Protein AF-A0AAD6NM75-F1 (afdb_monomer_lite)

Sequence (360 aa):
MSSIAFYAFFGAACRWMQLGIQRRPHLLRAEAIAYPLYMSVAIGAGLYMDSVEDRHMAFLEQKKQSLLEKRRRRDEAEKEALGNAPADLYLEDRSLARASAVQAALHLHQHPITTAITSPPPPITTSSPAPPSPPKIMNRDTSPFRPASTGASPTPKHASLTASTNLRYSLTRKSIYDRHLNRTKTSELSKSAFAFLFGEMVQHAQKKVYGVQDLEKKLNQHGYAVGQRFLELLLWRDGRTAKRETRILGILQFISHTLYRAIFQKPADTLEKVRENDDEYMISDNDPLVNSYISVPKEMSQLNCAAFIAGIIEAVLDGHCFPAKVTAHTAPSEMWPGRTVFLIKFEPEVLEREKLRVSS

Structure (mmCIF, N/CA/C/O backbone):
data_AF-A0AAD6NM75-F1
#
_entry.id   AF-A0AAD6NM75-F1
#
loop_
_atom_site.group_PDB
_atom_site.id
_atom_site.type_symbol
_atom_site.label_atom_id
_atom_site.label_alt_id
_atom_site.label_comp_id
_atom_site.label_asym_id
_atom_site.label_entity_id
_atom_site.label_seq_id
_atom_site.pdbx_PDB_ins_code
_atom_site.Cartn_x
_atom_site.Cartn_y
_atom_site.Cartn_z
_atom_site.occupancy
_atom_site.B_iso_or_equiv
_atom_site.auth_seq_id
_atom_site.auth_comp_id
_atom_site.auth_asym_id
_atom_site.auth_atom_id
_atom_site.pdbx_PDB_model_num
ATOM 1 N N . MET A 1 1 ? 24.410 4.735 -37.345 1.00 55.16 1 MET A N 1
ATOM 2 C CA . MET A 1 1 ? 24.921 3.695 -38.270 1.00 55.16 1 MET A CA 1
ATOM 3 C C . MET A 1 1 ? 23.725 3.141 -39.025 1.00 55.16 1 MET A C 1
ATOM 5 O O . MET A 1 1 ? 22.661 3.098 -38.428 1.00 55.16 1 MET A O 1
ATOM 9 N N . SER A 1 2 ? 23.843 2.787 -40.308 1.00 78.94 2 SER A N 1
ATOM 10 C CA . SER A 1 2 ? 22.714 2.169 -41.025 1.00 78.94 2 SER A CA 1
ATOM 11 C C . SER A 1 2 ? 22.306 0.873 -40.313 1.00 78.94 2 SER A C 1
ATOM 13 O O . SER A 1 2 ? 23.181 0.036 -40.076 1.00 78.94 2 SER A O 1
ATOM 15 N N . SER A 1 3 ? 21.021 0.699 -39.971 1.00 78.50 3 SER A N 1
ATOM 16 C CA . SER A 1 3 ? 20.506 -0.519 -39.318 1.00 78.50 3 SER A CA 1
ATOM 17 C C . SER A 1 3 ? 20.925 -1.782 -40.069 1.00 78.50 3 SER A C 1
ATOM 19 O O . SER A 1 3 ? 21.329 -2.777 -39.477 1.00 78.50 3 SER A O 1
ATOM 21 N N . ILE A 1 4 ? 20.956 -1.703 -41.401 1.00 84.69 4 ILE A N 1
ATOM 22 C CA . ILE A 1 4 ? 21.381 -2.793 -42.282 1.00 84.69 4 ILE A CA 1
ATOM 23 C C . ILE A 1 4 ? 22.831 -3.195 -42.000 1.00 84.69 4 ILE A C 1
ATOM 25 O O . ILE A 1 4 ? 23.120 -4.381 -41.902 1.00 84.69 4 ILE A O 1
ATOM 29 N N . ALA A 1 5 ? 23.736 -2.228 -41.827 1.00 86.00 5 ALA A N 1
ATOM 30 C CA . ALA A 1 5 ? 25.146 -2.497 -41.550 1.00 86.00 5 ALA A CA 1
ATOM 31 C C . ALA A 1 5 ? 25.353 -3.124 -40.161 1.00 86.00 5 ALA A C 1
ATOM 33 O O . ALA A 1 5 ? 26.221 -3.981 -39.995 1.00 86.00 5 ALA A O 1
ATOM 34 N N . PHE A 1 6 ? 24.532 -2.736 -39.182 1.00 88.25 6 PHE A N 1
ATOM 35 C CA . PHE A 1 6 ? 24.559 -3.318 -37.842 1.00 88.25 6 PHE A CA 1
ATOM 36 C C . PHE A 1 6 ? 24.091 -4.780 -37.849 1.00 88.25 6 PHE A C 1
ATOM 38 O O . PHE A 1 6 ? 24.806 -5.656 -37.363 1.00 88.25 6 PHE A O 1
ATOM 45 N N . TYR A 1 7 ? 22.940 -5.070 -38.462 1.00 89.12 7 TYR A N 1
ATOM 46 C CA . TYR A 1 7 ? 22.393 -6.431 -38.520 1.00 89.12 7 TYR A CA 1
ATOM 47 C C . TYR A 1 7 ? 23.203 -7.366 -39.418 1.00 89.12 7 TYR A C 1
ATOM 49 O O . TYR A 1 7 ? 23.368 -8.544 -39.100 1.00 89.12 7 TYR A O 1
ATOM 57 N N . ALA A 1 8 ? 23.769 -6.825 -40.497 1.00 88.81 8 ALA A N 1
ATOM 58 C CA . ALA A 1 8 ? 24.804 -7.467 -41.286 1.00 88.81 8 ALA A CA 1
ATOM 59 C C . ALA A 1 8 ? 25.957 -7.891 -40.362 1.00 88.81 8 ALA A C 1
ATOM 61 O O . ALA A 1 8 ? 26.159 -9.077 -40.125 1.00 88.81 8 ALA A O 1
ATOM 62 N N . PHE A 1 9 ? 26.655 -6.943 -39.741 1.00 90.69 9 PHE A N 1
ATOM 63 C CA . PHE A 1 9 ? 27.785 -7.251 -38.862 1.00 90.69 9 PHE A CA 1
ATOM 64 C C . PHE A 1 9 ? 27.441 -8.268 -37.758 1.00 90.69 9 PHE A C 1
ATOM 66 O O . PHE A 1 9 ? 28.208 -9.202 -37.519 1.00 90.69 9 PHE A O 1
ATOM 73 N N . PHE A 1 10 ? 26.263 -8.143 -37.145 1.00 90.75 10 PHE A N 1
ATOM 74 C CA . PHE A 1 10 ? 25.771 -9.074 -36.133 1.00 90.75 10 PHE A CA 1
ATOM 75 C C . PHE A 1 10 ? 25.626 -10.510 -36.667 1.00 90.75 10 PHE A C 1
ATOM 77 O O . PHE A 1 10 ? 26.088 -11.456 -36.028 1.00 90.75 10 PHE A O 1
ATOM 84 N N . GLY A 1 11 ? 25.071 -10.687 -37.870 1.00 88.19 11 GLY A N 1
ATOM 85 C CA . GLY A 1 11 ? 24.966 -11.994 -38.526 1.00 88.19 11 GLY A CA 1
ATOM 86 C C . GLY A 1 11 ? 26.328 -12.651 -38.787 1.00 88.19 11 GLY A C 1
ATOM 87 O O . GLY A 1 11 ? 26.510 -13.838 -38.494 1.00 88.19 11 GLY A O 1
ATOM 88 N N . ALA A 1 12 ? 27.315 -11.883 -39.266 1.00 88.38 12 ALA A N 1
ATOM 89 C CA . ALA A 1 12 ? 28.688 -12.371 -39.442 1.00 88.38 12 ALA A CA 1
ATOM 90 C C . ALA A 1 12 ? 29.355 -12.729 -38.107 1.00 88.38 12 ALA A C 1
ATOM 92 O O . ALA A 1 12 ? 30.028 -13.760 -38.018 1.00 88.38 12 ALA A O 1
ATOM 93 N N . ALA A 1 13 ? 29.150 -11.913 -37.072 1.00 89.00 13 ALA A N 1
ATOM 94 C CA . ALA A 1 13 ? 29.703 -12.142 -35.741 1.00 89.00 13 ALA A CA 1
ATOM 95 C C . ALA A 1 13 ? 29.128 -13.413 -35.097 1.00 89.00 13 ALA A C 1
ATOM 97 O O . ALA A 1 13 ? 29.884 -14.228 -34.561 1.00 89.00 13 ALA A O 1
ATOM 98 N N . CYS A 1 14 ? 27.817 -13.649 -35.222 1.00 86.19 14 CYS A N 1
ATOM 99 C CA . CYS A 1 14 ? 27.190 -14.893 -34.773 1.00 86.19 14 CYS A CA 1
ATOM 100 C C . CYS A 1 14 ? 27.792 -16.117 -35.475 1.00 86.19 14 CYS A C 1
ATOM 102 O O . CYS A 1 14 ? 28.095 -17.116 -34.816 1.00 86.19 14 CYS A O 1
ATOM 104 N N . ARG A 1 15 ? 28.026 -16.040 -36.793 1.00 84.06 15 ARG A N 1
ATOM 105 C CA . ARG A 1 15 ? 28.654 -17.143 -37.535 1.00 84.06 15 ARG A CA 1
ATOM 106 C C . ARG A 1 15 ? 30.109 -17.368 -37.114 1.00 84.06 15 ARG A C 1
ATOM 108 O O . ARG A 1 15 ? 30.524 -18.515 -36.942 1.00 84.06 15 ARG A O 1
ATOM 115 N N . TRP A 1 16 ? 30.864 -16.293 -36.906 1.00 85.62 16 TRP A N 1
ATOM 116 C CA . TRP A 1 16 ? 32.245 -16.339 -36.423 1.00 85.62 16 TRP A CA 1
ATOM 117 C C . TRP A 1 16 ? 32.352 -17.019 -35.053 1.00 85.62 16 TRP A C 1
ATOM 119 O O . TRP A 1 16 ? 33.157 -17.934 -34.864 1.00 85.62 16 TRP A O 1
ATOM 129 N N . MET A 1 17 ? 31.494 -16.621 -34.113 1.00 86.56 17 MET A N 1
ATOM 130 C CA . MET A 1 17 ? 31.451 -17.189 -32.767 1.00 86.56 17 MET A CA 1
ATOM 131 C C . MET A 1 17 ? 31.040 -18.668 -32.783 1.00 86.56 17 MET A C 1
ATOM 133 O O . MET A 1 17 ? 31.650 -19.482 -32.089 1.00 86.56 17 MET A O 1
ATOM 137 N N . GLN A 1 18 ? 30.069 -19.043 -33.624 1.00 82.62 18 GLN A N 1
ATOM 138 C CA . GLN A 1 18 ? 29.657 -20.440 -33.791 1.00 82.62 18 GLN A CA 1
ATOM 139 C C . GLN A 1 18 ? 30.816 -21.334 -34.270 1.00 82.62 18 GLN A C 1
ATOM 141 O O . GLN A 1 18 ? 30.999 -22.435 -33.749 1.00 82.62 18 GLN A O 1
ATOM 146 N N . LEU A 1 19 ? 31.622 -20.862 -35.227 1.00 80.12 19 LEU A N 1
ATOM 147 C CA . LEU A 1 19 ? 32.804 -21.584 -35.717 1.00 80.12 19 LEU A CA 1
ATOM 148 C C . LEU A 1 19 ? 33.903 -21.695 -34.650 1.00 80.12 19 LEU A C 1
ATOM 150 O O . LEU A 1 19 ? 34.546 -22.741 -34.545 1.00 80.12 19 LEU A O 1
ATOM 154 N N . GLY A 1 20 ? 34.066 -20.657 -33.821 1.00 81.62 20 GLY A N 1
ATOM 155 C CA . GLY A 1 20 ? 34.996 -20.662 -32.688 1.00 81.62 20 GLY A CA 1
ATOM 156 C C . GLY A 1 20 ? 34.671 -21.743 -31.653 1.00 81.62 20 GLY A C 1
ATOM 157 O O . GLY A 1 20 ? 35.568 -22.454 -31.200 1.00 81.62 20 GLY A O 1
ATOM 158 N N . ILE A 1 21 ? 33.386 -21.943 -31.341 1.00 83.62 21 ILE A N 1
ATOM 159 C CA . ILE A 1 21 ? 32.939 -22.993 -30.407 1.00 83.62 21 ILE A CA 1
ATOM 160 C C . ILE A 1 21 ? 33.162 -24.397 -30.992 1.00 83.62 21 ILE A C 1
ATOM 162 O O . ILE A 1 21 ? 33.534 -25.320 -30.271 1.00 83.62 21 ILE A O 1
ATOM 166 N N . GLN A 1 22 ? 32.987 -24.570 -32.305 1.00 81.62 22 GLN A N 1
ATOM 167 C CA . GLN A 1 22 ? 33.139 -25.867 -32.977 1.00 81.62 22 GLN A CA 1
ATOM 168 C C . GLN A 1 22 ? 34.598 -26.235 -33.311 1.00 81.62 22 GLN A C 1
ATOM 170 O O . GLN A 1 22 ? 34.825 -27.285 -33.914 1.00 81.62 22 GLN A O 1
ATOM 175 N N . ARG A 1 23 ? 35.583 -25.396 -32.942 1.00 77.00 23 ARG A N 1
ATOM 176 C CA . ARG A 1 23 ? 37.020 -25.556 -33.263 1.00 77.00 23 ARG A CA 1
ATOM 177 C C . ARG A 1 23 ? 37.292 -25.857 -34.749 1.00 77.00 23 ARG A C 1
ATOM 179 O O . ARG A 1 23 ? 38.241 -26.569 -35.076 1.00 77.00 23 ARG A O 1
ATOM 186 N N . ARG A 1 24 ? 36.466 -25.338 -35.664 1.00 71.62 24 ARG A N 1
ATOM 187 C CA . ARG A 1 24 ? 36.678 -25.493 -37.113 1.00 71.62 24 ARG A CA 1
ATOM 188 C C . ARG A 1 24 ? 37.506 -24.323 -37.653 1.00 71.62 24 ARG A C 1
ATOM 190 O O . ARG A 1 24 ? 37.244 -23.186 -37.265 1.00 71.62 24 ARG A O 1
ATOM 197 N N . PRO A 1 25 ? 38.480 -24.560 -38.552 1.00 73.00 25 PRO A N 1
ATOM 198 C CA . PRO A 1 25 ? 39.289 -23.483 -39.114 1.00 73.00 25 PRO A CA 1
ATOM 199 C C . PRO A 1 25 ? 38.418 -22.529 -39.945 1.00 73.00 25 PRO A C 1
ATOM 201 O O . PRO A 1 25 ? 37.689 -22.951 -40.842 1.00 73.00 25 PRO A O 1
ATOM 204 N N . HIS A 1 26 ? 38.520 -21.231 -39.653 1.00 65.31 26 HIS A N 1
ATOM 205 C CA . HIS A 1 26 ? 37.637 -20.167 -40.157 1.00 65.31 26 HIS A CA 1
ATOM 206 C C . HIS A 1 26 ? 37.715 -19.905 -41.678 1.00 65.31 26 HIS A C 1
ATOM 208 O O . HIS A 1 26 ? 36.921 -19.131 -42.202 1.00 65.31 26 HIS A O 1
ATOM 214 N N . LEU A 1 27 ? 38.662 -20.529 -42.390 1.00 63.66 27 LEU A N 1
ATOM 215 C CA . LEU A 1 27 ? 39.034 -20.209 -43.779 1.00 63.66 27 LEU A CA 1
ATOM 216 C C . LEU A 1 27 ? 38.878 -21.375 -44.776 1.00 63.66 27 LEU A C 1
ATOM 218 O O . LEU A 1 27 ? 39.477 -21.367 -45.852 1.00 63.66 27 LEU A O 1
ATOM 222 N N . LEU A 1 28 ? 38.066 -22.388 -44.463 1.00 64.06 28 LEU A N 1
ATOM 223 C CA . LEU A 1 28 ? 37.728 -23.424 -45.447 1.00 64.06 28 LEU A CA 1
ATOM 224 C C . LEU A 1 28 ? 36.726 -22.883 -46.481 1.00 64.06 28 LEU A C 1
ATOM 226 O O . LEU A 1 28 ? 35.690 -22.329 -46.118 1.00 64.06 28 LEU A O 1
ATOM 230 N N . ARG A 1 29 ? 36.992 -23.107 -47.781 1.00 61.12 29 ARG A N 1
ATOM 231 C CA . ARG A 1 29 ? 36.134 -22.650 -48.903 1.00 61.12 29 ARG A CA 1
ATOM 232 C C . ARG A 1 29 ? 34.667 -23.097 -48.782 1.00 61.12 29 ARG A C 1
ATOM 234 O O . ARG A 1 29 ? 33.787 -22.412 -49.286 1.00 61.12 29 ARG A O 1
ATOM 241 N N . ALA A 1 30 ? 34.406 -24.203 -48.085 1.00 65.00 30 ALA A N 1
ATOM 242 C CA . ALA A 1 30 ? 33.059 -24.710 -47.820 1.00 65.00 30 ALA A CA 1
ATOM 243 C C . ALA A 1 30 ? 32.261 -23.861 -46.806 1.00 65.00 30 ALA A C 1
ATOM 245 O O . ALA A 1 30 ? 31.041 -23.783 -46.898 1.00 65.00 30 ALA A O 1
ATOM 246 N N . GLU A 1 31 ? 32.931 -23.194 -45.862 1.00 66.50 31 GLU A N 1
ATOM 247 C CA . GLU A 1 31 ? 32.292 -22.428 -44.778 1.00 66.50 31 GLU A CA 1
ATOM 248 C C . GLU A 1 31 ? 32.084 -20.945 -45.153 1.00 66.50 31 GLU A C 1
ATOM 250 O O . GLU A 1 31 ? 31.277 -20.249 -44.535 1.00 66.50 31 GLU A O 1
ATOM 255 N N . ALA A 1 32 ? 32.750 -20.467 -46.214 1.00 70.50 32 ALA A N 1
ATOM 256 C CA . ALA A 1 32 ? 32.635 -19.096 -46.722 1.00 70.50 32 ALA A CA 1
ATOM 257 C C . ALA A 1 32 ? 31.224 -18.760 -47.247 1.00 70.50 32 ALA A C 1
ATOM 259 O O . ALA A 1 32 ? 30.772 -17.625 -47.115 1.00 70.50 32 ALA A O 1
ATOM 260 N N . ILE A 1 33 ? 30.500 -19.751 -47.779 1.00 80.00 33 ILE A N 1
ATOM 261 C CA . ILE A 1 33 ? 29.126 -19.592 -48.295 1.00 80.00 33 ILE A CA 1
ATOM 262 C C . ILE A 1 33 ? 28.115 -19.391 -47.150 1.00 80.00 33 ILE A C 1
ATOM 264 O O . ILE A 1 33 ? 27.069 -18.773 -47.338 1.00 80.00 33 ILE A O 1
ATOM 268 N N . ALA A 1 34 ? 28.427 -19.849 -45.935 1.00 79.38 34 ALA A N 1
ATOM 269 C CA . ALA A 1 34 ? 27.526 -19.717 -44.793 1.00 79.38 34 ALA A CA 1
ATOM 270 C C . ALA A 1 34 ? 27.443 -18.276 -44.259 1.00 79.38 34 ALA A C 1
ATOM 272 O O . ALA A 1 34 ? 26.406 -17.881 -43.732 1.00 79.38 34 ALA A O 1
ATOM 273 N N . TYR A 1 35 ? 28.497 -17.468 -44.418 1.00 81.94 35 TYR A N 1
ATOM 274 C CA . TYR A 1 35 ? 28.501 -16.068 -43.983 1.00 81.94 35 TYR A CA 1
ATOM 275 C C . TYR A 1 35 ? 27.401 -15.229 -44.652 1.00 81.94 35 TYR A C 1
ATOM 277 O O . TYR A 1 35 ? 26.564 -14.710 -43.918 1.00 81.94 35 TYR A O 1
ATOM 285 N N . PRO A 1 36 ? 27.294 -15.126 -45.993 1.00 88.25 36 PRO A N 1
ATOM 286 C CA . PRO A 1 36 ? 26.232 -14.338 -46.623 1.00 88.25 36 PRO A CA 1
ATOM 287 C C . PRO A 1 36 ? 24.822 -14.846 -46.282 1.00 88.25 36 PRO A C 1
ATOM 289 O O . PRO A 1 36 ? 23.897 -14.042 -46.183 1.00 88.25 36 PRO A O 1
ATOM 292 N N . LEU A 1 37 ? 24.654 -16.147 -46.017 1.00 88.19 37 LEU A N 1
ATOM 293 C CA . LEU A 1 37 ? 23.372 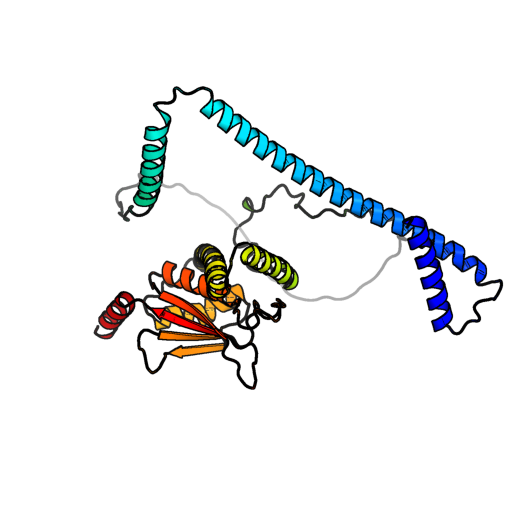-16.705 -45.583 1.00 88.19 37 LEU A CA 1
ATOM 294 C C . LEU A 1 37 ? 22.972 -16.183 -44.194 1.00 88.19 37 LEU A C 1
ATOM 296 O O . LEU A 1 37 ? 21.871 -15.658 -44.037 1.00 88.19 37 LEU A O 1
ATOM 300 N N . TYR A 1 38 ? 23.875 -16.223 -43.212 1.00 86.00 38 TYR A N 1
ATOM 301 C CA . TYR A 1 38 ? 23.621 -15.669 -41.874 1.00 86.00 38 TYR A CA 1
ATOM 302 C C . TYR A 1 38 ? 23.414 -14.148 -41.896 1.00 86.00 38 TYR A C 1
ATOM 304 O O . TYR A 1 38 ? 22.534 -13.642 -41.202 1.00 86.00 38 TYR A O 1
ATOM 312 N N . MET A 1 39 ? 24.167 -13.428 -42.734 1.00 91.06 39 MET A N 1
ATOM 313 C CA . MET A 1 39 ? 23.982 -11.989 -42.958 1.00 91.06 39 MET A CA 1
ATOM 314 C C . MET A 1 39 ? 22.578 -11.687 -43.490 1.00 91.06 39 MET A C 1
ATOM 316 O O . MET A 1 39 ? 21.895 -10.816 -42.963 1.00 91.06 39 MET A O 1
ATOM 320 N N . SER A 1 40 ? 22.124 -12.427 -44.508 1.00 89.62 40 SER A N 1
ATOM 321 C CA . SER A 1 40 ? 20.808 -12.214 -45.124 1.00 89.62 40 SER A CA 1
ATOM 322 C C . SER A 1 40 ? 19.653 -12.474 -44.151 1.00 89.62 40 SER A C 1
ATOM 324 O O . SER A 1 40 ? 18.712 -11.682 -44.090 1.00 89.62 40 SER A O 1
ATOM 326 N N . VAL A 1 41 ? 19.756 -13.525 -43.329 1.00 92.44 41 VAL A N 1
ATOM 327 C CA . VAL A 1 41 ? 18.752 -13.854 -42.306 1.00 92.44 41 VAL A CA 1
ATOM 328 C C . VAL A 1 41 ? 18.725 -12.788 -41.209 1.00 92.44 41 VAL A C 1
ATOM 330 O O . VAL A 1 41 ? 17.646 -12.342 -40.820 1.00 92.44 41 VAL A O 1
ATOM 333 N N . ALA A 1 42 ? 19.893 -12.337 -40.742 1.00 89.50 42 ALA A N 1
ATOM 334 C CA . ALA A 1 42 ? 19.995 -11.309 -39.708 1.00 89.50 42 ALA A CA 1
ATOM 335 C C . ALA A 1 42 ? 19.476 -9.943 -40.185 1.00 89.50 42 ALA A C 1
ATOM 337 O O . ALA A 1 42 ? 18.738 -9.289 -39.453 1.00 89.50 42 ALA A O 1
ATOM 338 N N . ILE A 1 43 ? 19.785 -9.535 -41.421 1.00 92.31 43 ILE A N 1
ATOM 339 C CA . ILE A 1 43 ? 19.245 -8.303 -42.019 1.00 92.31 43 ILE A CA 1
ATOM 340 C C . ILE A 1 43 ? 17.721 -8.399 -42.164 1.00 92.31 43 ILE A C 1
ATOM 342 O O . ILE A 1 43 ? 17.018 -7.461 -41.794 1.00 92.31 43 ILE A O 1
ATOM 346 N N . GLY A 1 44 ? 17.195 -9.528 -42.653 1.00 90.25 44 GLY A N 1
ATOM 347 C CA . GLY A 1 44 ? 15.750 -9.726 -42.794 1.00 90.25 44 GLY A CA 1
ATOM 348 C C . GLY A 1 44 ? 15.005 -9.656 -41.457 1.00 90.25 44 GLY A C 1
ATOM 349 O O . GLY A 1 44 ? 13.976 -8.989 -41.354 1.00 90.25 44 GLY A O 1
ATOM 350 N N . ALA A 1 45 ? 15.550 -10.288 -40.415 1.00 89.69 45 ALA A N 1
ATOM 351 C CA . ALA A 1 45 ? 14.993 -10.222 -39.066 1.00 89.69 45 ALA A CA 1
ATOM 352 C C . ALA A 1 45 ? 15.123 -8.820 -38.441 1.00 89.69 45 ALA A C 1
ATOM 354 O O . ALA A 1 45 ? 14.194 -8.357 -37.782 1.00 89.69 45 ALA A O 1
ATOM 355 N N . GLY A 1 46 ? 16.242 -8.132 -38.674 1.00 89.25 46 GLY A N 1
ATOM 356 C CA . GLY A 1 46 ? 16.484 -6.780 -38.176 1.00 89.25 46 GLY A CA 1
ATOM 357 C C . GLY A 1 46 ? 15.531 -5.745 -38.769 1.00 89.25 46 GLY A C 1
ATOM 358 O O . GLY A 1 46 ? 14.901 -4.999 -38.030 1.00 89.25 46 GLY A O 1
ATOM 359 N N . LEU A 1 47 ? 15.320 -5.770 -40.089 1.00 89.19 47 LEU A N 1
ATOM 360 C CA . LEU A 1 47 ? 14.344 -4.890 -40.750 1.00 89.19 47 LEU A CA 1
ATOM 361 C C . LEU A 1 47 ? 12.906 -5.154 -40.282 1.00 89.19 47 LEU A C 1
ATOM 363 O O . LEU A 1 47 ? 12.087 -4.236 -40.222 1.00 89.19 47 LEU A O 1
ATOM 367 N N . TYR A 1 48 ? 12.589 -6.401 -39.932 1.00 90.94 48 TYR A N 1
ATOM 368 C CA . TYR A 1 48 ? 11.303 -6.728 -39.328 1.00 90.94 48 TYR A CA 1
ATOM 369 C C . TYR A 1 48 ? 11.157 -6.122 -37.923 1.00 90.94 48 TYR A C 1
ATOM 371 O O . TYR A 1 48 ? 10.097 -5.573 -37.623 1.00 90.94 48 TYR A O 1
ATOM 379 N N . MET A 1 49 ? 12.193 -6.193 -37.081 1.00 87.00 49 MET A N 1
ATOM 380 C CA . MET A 1 49 ? 12.170 -5.617 -35.730 1.00 87.00 49 MET A CA 1
ATOM 381 C C . MET A 1 49 ? 12.095 -4.090 -35.757 1.00 87.00 49 MET A C 1
ATOM 383 O O . MET A 1 49 ? 11.213 -3.538 -35.101 1.00 87.00 49 MET A O 1
ATOM 387 N N . ASP A 1 50 ? 12.900 -3.430 -36.594 1.00 86.75 50 ASP A N 1
ATOM 388 C CA . ASP A 1 50 ? 12.831 -1.975 -36.795 1.00 86.75 50 ASP A CA 1
ATOM 389 C C . ASP A 1 50 ? 11.405 -1.566 -37.228 1.00 86.75 50 ASP A C 1
ATOM 391 O O . ASP A 1 50 ? 10.788 -0.681 -36.642 1.00 86.75 50 ASP A O 1
ATOM 395 N N . SER A 1 51 ? 10.791 -2.313 -38.157 1.00 84.06 51 SER A N 1
ATOM 396 C CA . SER A 1 51 ? 9.400 -2.077 -38.580 1.00 84.06 51 SER A CA 1
ATOM 397 C C . SER A 1 51 ? 8.364 -2.285 -37.462 1.00 84.06 51 SER A C 1
ATOM 399 O O . SER A 1 51 ? 7.267 -1.715 -37.492 1.00 84.06 51 SER A O 1
ATOM 401 N N . VAL A 1 52 ? 8.640 -3.154 -36.490 1.00 86.44 52 VAL A N 1
ATOM 402 C CA . VAL A 1 52 ? 7.776 -3.343 -35.316 1.00 86.44 52 VAL A CA 1
ATOM 403 C C . VAL A 1 52 ? 7.949 -2.182 -34.337 1.00 86.44 52 VAL A C 1
ATOM 405 O O . VAL A 1 52 ? 6.951 -1.700 -33.798 1.00 86.44 52 VAL A O 1
ATOM 408 N N . GLU A 1 53 ? 9.170 -1.705 -34.120 1.00 83.56 53 GLU A N 1
ATOM 409 C CA . GLU A 1 53 ? 9.457 -0.543 -33.270 1.00 83.56 53 GLU A CA 1
ATOM 410 C C . GLU A 1 53 ? 8.826 0.736 -33.826 1.00 83.56 53 GLU A C 1
ATOM 412 O O . GLU A 1 53 ? 8.123 1.436 -33.089 1.00 83.56 53 GLU A O 1
ATOM 417 N N . ASP A 1 54 ? 8.940 0.966 -35.136 1.00 85.69 54 ASP A N 1
ATOM 418 C CA . ASP A 1 54 ? 8.311 2.097 -35.827 1.00 85.69 54 ASP A CA 1
ATOM 419 C C . ASP A 1 54 ? 6.791 2.119 -35.618 1.00 85.69 54 ASP A C 1
ATOM 421 O O . ASP A 1 54 ? 6.195 3.163 -35.338 1.00 85.69 54 ASP A O 1
ATOM 425 N N . ARG A 1 55 ? 6.140 0.948 -35.680 1.00 84.25 55 ARG A N 1
ATOM 426 C CA . ARG A 1 55 ? 4.692 0.818 -35.442 1.00 84.25 55 ARG A CA 1
ATOM 427 C C . ARG A 1 55 ? 4.300 1.167 -34.007 1.00 84.25 55 ARG A C 1
ATOM 429 O O . ARG A 1 55 ? 3.251 1.780 -33.794 1.00 84.25 55 ARG A O 1
ATOM 436 N N . HIS A 1 56 ? 5.118 0.799 -33.024 1.00 79.38 56 HIS A N 1
ATOM 437 C CA . HIS A 1 56 ? 4.864 1.148 -31.626 1.00 79.38 56 HIS A CA 1
ATOM 438 C C . HIS A 1 56 ? 5.101 2.637 -31.358 1.00 79.38 56 HIS A C 1
ATOM 440 O O . HIS A 1 56 ? 4.284 3.273 -30.687 1.00 79.38 56 HIS A O 1
ATOM 446 N N . MET A 1 57 ? 6.167 3.207 -31.920 1.00 84.12 57 MET A N 1
ATOM 447 C CA . MET A 1 57 ? 6.462 4.634 -31.801 1.00 84.12 57 MET A CA 1
ATOM 448 C C . MET A 1 57 ? 5.379 5.496 -32.450 1.00 84.12 57 MET A C 1
ATOM 450 O O . MET A 1 57 ? 4.874 6.421 -31.810 1.00 84.12 57 MET A O 1
ATOM 454 N N . ALA A 1 58 ? 4.922 5.133 -33.651 1.00 86.75 58 ALA A N 1
ATOM 455 C CA . ALA A 1 58 ? 3.831 5.829 -34.332 1.00 86.75 58 ALA A CA 1
ATOM 456 C C . ALA A 1 58 ? 2.537 5.845 -33.496 1.00 86.75 58 ALA A C 1
ATOM 458 O O . ALA A 1 58 ? 1.848 6.864 -33.409 1.00 86.75 58 ALA A O 1
ATOM 459 N N . PHE A 1 59 ? 2.217 4.740 -32.817 1.00 84.12 59 PHE A N 1
ATOM 460 C CA . PHE A 1 59 ? 1.055 4.681 -31.929 1.00 84.12 59 PHE A CA 1
ATOM 461 C C . PHE A 1 59 ? 1.198 5.604 -30.709 1.00 84.12 59 PHE A C 1
ATOM 463 O O . PHE A 1 59 ? 0.244 6.291 -30.326 1.00 84.12 59 PHE A O 1
ATOM 470 N N . LEU A 1 60 ? 2.382 5.642 -30.092 1.00 86.88 60 LEU A N 1
ATOM 471 C CA . LEU A 1 60 ? 2.658 6.526 -28.957 1.00 86.88 60 LEU A CA 1
ATOM 472 C C . LEU A 1 60 ? 2.548 8.002 -29.356 1.00 86.88 60 LEU A C 1
ATOM 474 O O . LEU A 1 60 ? 1.952 8.795 -28.620 1.00 86.88 60 LEU A O 1
ATOM 478 N N . GLU A 1 61 ? 3.044 8.365 -30.536 1.00 85.94 61 GLU A N 1
ATOM 479 C CA . GLU A 1 61 ? 2.912 9.720 -31.072 1.00 85.94 61 GLU A CA 1
ATOM 480 C C . GLU A 1 61 ? 1.460 10.090 -31.359 1.00 85.94 61 GLU A C 1
ATOM 482 O O . GLU A 1 61 ? 1.010 11.162 -30.947 1.00 85.94 61 GLU A O 1
ATOM 487 N N . GLN A 1 62 ? 0.687 9.183 -31.958 1.00 88.88 62 GLN A N 1
ATOM 488 C CA . GLN A 1 62 ? -0.741 9.389 -32.191 1.00 88.88 62 GLN A CA 1
ATOM 489 C C . GLN A 1 62 ? -1.491 9.638 -30.872 1.00 88.88 62 GLN A C 1
ATOM 491 O O . GLN A 1 62 ? -2.341 10.530 -30.774 1.00 88.88 62 GLN A O 1
ATOM 496 N N . LYS A 1 63 ? -1.147 8.896 -29.809 1.00 80.44 63 LYS A N 1
ATOM 497 C CA . LYS A 1 63 ? -1.716 9.116 -28.472 1.00 80.44 63 LYS A CA 1
ATOM 498 C C . LYS A 1 63 ? -1.289 10.456 -27.885 1.00 80.44 63 LYS A C 1
ATOM 500 O O . LYS A 1 63 ? -2.156 11.175 -27.380 1.00 80.44 63 LYS A O 1
ATOM 505 N N . LYS A 1 64 ? -0.012 10.826 -27.998 1.00 88.50 64 LYS A N 1
ATOM 506 C CA . LYS A 1 64 ? 0.505 12.133 -27.562 1.00 88.50 64 LYS A CA 1
ATOM 507 C C . LYS A 1 64 ? -0.231 13.282 -28.257 1.00 88.50 64 LYS A C 1
ATOM 509 O O . LYS A 1 64 ? -0.695 14.194 -27.574 1.00 88.50 64 LYS A O 1
ATOM 514 N N . GLN A 1 65 ? -0.409 13.208 -29.575 1.00 86.50 65 GLN A N 1
ATOM 515 C CA . GLN A 1 65 ? -1.131 14.215 -30.358 1.00 86.50 65 GLN A CA 1
ATOM 516 C C . GLN A 1 65 ? -2.611 14.293 -29.964 1.00 86.50 65 GLN A C 1
ATOM 518 O O . GLN A 1 65 ? -3.114 15.387 -29.717 1.00 86.50 65 GLN A O 1
ATOM 523 N N . SER A 1 66 ? -3.283 13.151 -29.775 1.00 83.44 66 SER A N 1
ATOM 524 C CA . SER A 1 66 ? -4.690 13.130 -29.340 1.00 83.44 66 SER A CA 1
ATOM 525 C C . SER A 1 66 ? -4.905 13.746 -27.950 1.00 83.44 66 SER A C 1
ATOM 527 O O . SER A 1 66 ? -5.949 14.336 -27.672 1.00 83.44 66 SER A O 1
ATOM 529 N N . LEU A 1 67 ? -3.920 13.620 -27.056 1.00 82.00 67 LEU A N 1
ATOM 530 C CA . LEU A 1 67 ? -3.969 14.221 -25.724 1.00 82.00 67 LEU A CA 1
ATOM 531 C C . LEU A 1 67 ? -3.677 15.722 -25.769 1.00 82.00 67 LEU A C 1
ATOM 533 O O . LEU A 1 67 ? -4.314 16.476 -25.036 1.00 82.00 67 LEU A O 1
ATOM 537 N N . LEU A 1 68 ? -2.754 16.155 -26.629 1.00 85.31 68 LEU A N 1
ATOM 538 C CA . LEU A 1 68 ? -2.467 17.572 -26.851 1.00 85.31 68 LEU A CA 1
ATOM 539 C C . LEU A 1 68 ? -3.657 18.296 -27.482 1.00 85.31 68 LEU A C 1
ATOM 541 O O . LEU A 1 68 ? -4.016 19.369 -27.010 1.00 85.31 68 LEU A O 1
ATOM 545 N N . GLU A 1 69 ? -4.326 17.691 -28.465 1.00 89.62 69 GLU A N 1
ATOM 546 C CA . GLU A 1 69 ? -5.535 18.264 -29.063 1.00 89.62 69 GLU A CA 1
ATOM 547 C C . GLU A 1 69 ? -6.657 18.408 -28.025 1.00 89.62 69 GLU A C 1
ATOM 549 O O . GLU A 1 69 ? -7.308 19.447 -27.951 1.00 89.62 69 GLU A O 1
ATOM 554 N N . LYS A 1 70 ? -6.841 17.407 -27.153 1.00 86.06 70 LYS A N 1
ATOM 555 C CA . LYS A 1 70 ? -7.809 17.493 -26.047 1.00 86.06 70 LYS A CA 1
ATOM 556 C C . LYS A 1 70 ? -7.487 18.609 -25.054 1.00 86.06 70 LYS A C 1
ATOM 558 O O . LYS A 1 70 ? -8.416 19.192 -24.502 1.00 86.06 70 LYS A O 1
ATOM 563 N N . ARG A 1 71 ? -6.204 18.892 -24.805 1.00 80.94 71 ARG A N 1
ATOM 564 C CA . ARG A 1 71 ? -5.788 20.032 -23.971 1.00 80.94 71 ARG A CA 1
ATOM 565 C C . ARG A 1 71 ? -6.044 21.351 -24.688 1.00 80.94 71 ARG A C 1
ATOM 567 O O . ARG A 1 71 ? -6.695 22.205 -24.111 1.00 80.94 71 ARG A O 1
ATOM 574 N N . ARG A 1 72 ? -5.679 21.451 -25.969 1.00 82.00 72 ARG A N 1
ATOM 575 C CA . ARG A 1 72 ? -5.933 22.644 -26.785 1.00 82.00 72 ARG A CA 1
ATOM 576 C C . ARG A 1 72 ? -7.422 22.999 -26.835 1.00 82.00 72 ARG A C 1
ATOM 578 O O . ARG A 1 72 ? -7.762 24.151 -26.626 1.00 82.00 72 ARG A O 1
ATOM 585 N N . ARG A 1 73 ? -8.309 22.007 -26.994 1.00 82.81 73 ARG A N 1
ATOM 586 C CA . ARG A 1 73 ? -9.770 22.213 -26.949 1.00 82.81 73 ARG A CA 1
ATOM 587 C C . ARG A 1 73 ? -10.278 22.679 -25.584 1.00 82.81 73 ARG A C 1
ATOM 589 O O . ARG A 1 73 ? -11.263 23.401 -25.526 1.00 82.81 73 ARG A O 1
ATOM 596 N N . ARG A 1 74 ? -9.646 22.248 -24.486 1.00 73.12 74 ARG A N 1
ATOM 597 C CA . ARG A 1 74 ? -9.977 22.755 -23.146 1.00 73.12 74 ARG A CA 1
ATOM 598 C C . ARG A 1 74 ? -9.523 24.199 -22.976 1.00 73.12 74 ARG A C 1
ATOM 600 O O . ARG A 1 74 ? -10.303 24.988 -22.470 1.00 73.12 74 ARG A O 1
ATOM 607 N N . ASP A 1 75 ? -8.327 24.532 -23.448 1.00 77.25 75 ASP A N 1
ATOM 608 C CA . ASP A 1 75 ? -7.786 25.890 -23.366 1.00 77.25 75 ASP A CA 1
ATOM 609 C C . ASP A 1 75 ? -8.564 26.862 -24.276 1.00 77.25 75 ASP A C 1
ATOM 611 O O . ASP A 1 75 ? -8.770 28.016 -23.916 1.00 77.25 75 ASP A O 1
ATOM 615 N N . GLU A 1 76 ? -9.021 26.406 -25.448 1.00 78.12 76 GLU A N 1
ATOM 616 C CA . GLU A 1 76 ? -9.913 27.152 -26.351 1.00 78.12 76 GLU A CA 1
ATOM 617 C C . GLU A 1 76 ? -11.291 27.365 -25.707 1.00 78.12 76 GLU A C 1
ATOM 619 O O . GLU A 1 76 ? -11.748 28.500 -25.644 1.00 78.12 76 GLU A O 1
ATOM 624 N N . ALA A 1 77 ? -11.900 26.322 -25.128 1.00 77.44 77 ALA A N 1
ATOM 625 C CA . ALA A 1 77 ? -13.170 26.447 -24.408 1.00 77.44 77 ALA A CA 1
ATOM 626 C C . ALA A 1 77 ? -13.061 27.348 -23.162 1.00 77.44 77 ALA A C 1
ATOM 628 O O . ALA A 1 77 ? -13.995 28.080 -22.844 1.00 77.44 77 ALA A O 1
ATOM 629 N N . GLU A 1 78 ? -11.922 27.328 -22.463 1.00 71.25 78 GLU A N 1
ATOM 630 C CA . GLU A 1 78 ? -11.648 28.221 -21.333 1.00 71.25 78 GLU A CA 1
ATOM 631 C C . GLU A 1 78 ? -11.463 29.674 -21.797 1.00 71.25 78 GLU A C 1
ATOM 633 O O . GLU A 1 78 ? -11.983 30.587 -21.160 1.00 71.25 78 GLU A O 1
ATOM 638 N N . LYS A 1 79 ? -10.794 29.906 -22.934 1.00 69.19 79 LYS A N 1
ATOM 639 C CA . LYS A 1 79 ? -10.641 31.245 -23.531 1.00 69.19 79 LYS A CA 1
ATOM 640 C C . LYS A 1 79 ? -11.943 31.798 -24.103 1.00 69.19 79 LYS A C 1
ATOM 642 O O . LYS A 1 79 ? -12.181 32.992 -23.972 1.00 69.19 79 LYS A O 1
ATOM 647 N N . GLU A 1 80 ? -12.775 30.962 -24.716 1.00 69.75 80 GLU A N 1
ATOM 648 C CA . GLU A 1 80 ? -14.108 31.349 -25.194 1.00 69.75 80 GLU A CA 1
ATOM 649 C C . GLU A 1 80 ? -15.041 31.669 -24.025 1.00 69.75 80 GLU A C 1
ATOM 651 O O . GLU A 1 80 ? -15.761 32.666 -24.071 1.00 69.75 80 GLU A O 1
ATOM 656 N N . ALA A 1 81 ? -14.970 30.888 -22.942 1.00 63.56 81 ALA A N 1
ATOM 657 C CA . ALA A 1 81 ? -15.672 31.210 -21.705 1.00 63.56 81 ALA A CA 1
ATOM 658 C C . ALA A 1 81 ? -15.197 32.558 -21.129 1.00 63.56 81 ALA A C 1
ATOM 660 O O . ALA A 1 81 ? -16.029 33.399 -20.788 1.00 63.56 81 ALA A O 1
ATOM 661 N N . LEU A 1 82 ? -13.880 32.803 -21.097 1.00 58.75 82 LEU A N 1
ATOM 662 C CA . LEU A 1 82 ? -13.289 34.039 -20.567 1.00 58.75 82 LEU A CA 1
ATOM 663 C C . LEU A 1 82 ? -13.524 35.272 -21.462 1.00 58.75 82 LEU A C 1
ATOM 665 O O . LEU A 1 82 ? -13.615 36.384 -20.953 1.00 58.75 82 LEU A O 1
ATOM 669 N N . GLY A 1 83 ? -13.611 35.096 -22.783 1.00 60.97 83 GLY A N 1
ATOM 670 C CA . GLY A 1 83 ? -13.797 36.182 -23.750 1.00 60.97 83 GLY A CA 1
ATOM 671 C C . GLY A 1 83 ? -15.245 36.651 -23.905 1.00 60.97 83 GLY A C 1
ATOM 672 O O . GLY A 1 83 ? -15.465 37.779 -24.338 1.00 60.97 83 GLY A O 1
ATOM 673 N N . ASN A 1 84 ? -16.226 35.817 -23.544 1.00 59.09 84 ASN A N 1
ATOM 674 C CA . ASN A 1 84 ? -17.647 36.103 -23.764 1.00 59.09 84 ASN A CA 1
ATOM 675 C C . ASN A 1 84 ? -18.409 36.525 -22.495 1.00 59.09 84 ASN A C 1
ATOM 677 O O . ASN A 1 84 ? -19.639 36.577 -22.505 1.00 59.09 84 ASN A O 1
ATOM 681 N N . ALA A 1 85 ? -17.702 36.815 -21.400 1.00 51.34 85 ALA A N 1
ATOM 682 C CA . ALA A 1 85 ? -18.319 37.187 -20.136 1.00 51.34 85 ALA A CA 1
ATOM 683 C C . ALA A 1 85 ? -17.921 38.596 -19.666 1.00 51.34 85 ALA A C 1
ATOM 685 O O . ALA A 1 85 ? -16.731 38.917 -19.647 1.00 51.34 85 ALA A O 1
ATOM 686 N N . PRO A 1 86 ? -18.886 39.438 -19.246 1.00 50.56 86 PRO A N 1
ATOM 687 C CA . PRO A 1 86 ? -18.583 40.736 -18.655 1.00 50.56 86 PRO A CA 1
ATOM 688 C C . PRO A 1 86 ? -17.829 40.548 -17.329 1.00 50.56 86 PRO A C 1
ATOM 690 O O . PRO A 1 86 ? -18.205 39.724 -16.493 1.00 50.56 86 PRO A O 1
ATOM 693 N N . ALA A 1 87 ? -16.746 41.313 -17.166 1.00 53.38 87 ALA A N 1
ATOM 694 C CA . ALA A 1 87 ? -15.678 41.112 -16.181 1.00 53.38 87 ALA A CA 1
ATOM 695 C C . ALA A 1 87 ? -16.101 41.149 -14.696 1.00 53.38 87 ALA A C 1
ATOM 697 O O . ALA A 1 87 ? -15.307 40.765 -13.839 1.00 53.38 87 ALA A O 1
ATOM 698 N N . ASP A 1 88 ? -17.342 41.524 -14.385 1.00 52.00 88 ASP A N 1
ATOM 699 C CA . ASP A 1 88 ? -17.818 41.683 -13.007 1.00 52.00 88 ASP A CA 1
ATOM 700 C C . ASP A 1 88 ? -18.507 40.430 -12.430 1.00 52.00 88 ASP A C 1
ATOM 702 O O . ASP A 1 88 ? -18.697 40.340 -11.222 1.00 52.00 88 ASP A O 1
ATOM 706 N N . LEU A 1 89 ? -18.814 39.410 -13.245 1.00 53.88 89 LEU A N 1
ATOM 707 C CA . LEU A 1 89 ? -19.529 38.196 -12.796 1.00 53.88 89 LEU A CA 1
ATOM 708 C C . LEU A 1 89 ? -18.614 37.001 -12.446 1.00 53.88 89 LEU A C 1
ATOM 710 O O . LEU A 1 89 ? -19.067 36.001 -11.894 1.00 53.88 89 LEU A O 1
ATOM 714 N N . TYR A 1 90 ? -17.308 37.087 -12.724 1.00 53.59 90 TYR A N 1
ATOM 715 C CA . TYR A 1 90 ? -16.374 35.950 -12.603 1.00 53.59 90 TYR A CA 1
ATOM 716 C C . TYR A 1 90 ? -15.783 35.728 -11.203 1.00 53.59 90 TYR A C 1
ATOM 718 O O . TYR A 1 90 ? -15.283 34.638 -10.900 1.00 53.59 90 TYR A O 1
ATOM 726 N N . LEU A 1 91 ? -15.815 36.745 -10.340 1.00 55.75 91 LEU A N 1
ATOM 727 C CA . LEU A 1 91 ? -15.308 36.641 -8.968 1.00 55.75 91 LEU A CA 1
ATOM 728 C C . LEU A 1 91 ? -16.346 36.032 -8.015 1.00 55.75 91 LEU A C 1
ATOM 730 O O . LEU A 1 91 ? -15.968 35.336 -7.070 1.00 55.75 91 LEU A O 1
ATOM 734 N N . GLU A 1 92 ? -17.633 36.218 -8.304 1.00 56.22 92 GLU A N 1
ATOM 735 C CA . GLU A 1 92 ? -18.738 35.739 -7.470 1.00 56.22 92 GLU A CA 1
ATOM 736 C C . GLU A 1 92 ? -19.120 34.287 -7.805 1.00 56.22 92 GLU A C 1
ATOM 738 O O . GLU A 1 92 ? -19.274 33.466 -6.903 1.00 56.22 92 GLU A O 1
ATOM 743 N N . ASP A 1 93 ? -19.100 33.891 -9.083 1.00 57.44 93 ASP A N 1
ATOM 744 C CA . ASP A 1 93 ? -19.376 32.497 -9.464 1.00 57.44 93 ASP A CA 1
ATOM 745 C C . ASP A 1 93 ? -18.245 31.527 -9.083 1.00 57.44 93 ASP A C 1
ATOM 747 O O . ASP A 1 93 ? -18.498 30.363 -8.771 1.00 57.44 93 ASP A O 1
ATOM 751 N N . ARG A 1 94 ? -16.977 31.971 -9.018 1.00 58.16 94 ARG A N 1
ATOM 752 C CA . ARG A 1 94 ? -15.879 31.117 -8.509 1.00 58.16 94 ARG A CA 1
ATOM 753 C C . ARG A 1 94 ? -15.928 30.930 -6.998 1.00 58.16 94 ARG A C 1
ATOM 755 O O . ARG A 1 94 ? -15.461 29.889 -6.526 1.00 58.16 94 ARG A O 1
ATOM 762 N N . SER A 1 95 ? -16.435 31.906 -6.246 1.00 58.25 95 SER A N 1
ATOM 763 C CA . SER A 1 95 ? -16.611 31.772 -4.798 1.00 58.25 95 SER A CA 1
ATOM 764 C C . SER A 1 95 ? -17.832 30.898 -4.490 1.00 58.25 95 SER A C 1
ATOM 766 O O . SER A 1 95 ? -17.712 29.982 -3.675 1.00 58.25 95 SER A O 1
ATOM 768 N N . LEU A 1 96 ? -18.929 31.052 -5.242 1.00 61.25 96 LEU A N 1
ATOM 769 C CA . LEU A 1 96 ? -20.125 30.203 -5.178 1.00 61.25 96 LEU A CA 1
ATOM 770 C C . LEU A 1 96 ? -19.876 28.766 -5.652 1.00 61.25 96 LEU A C 1
ATOM 772 O O . LEU A 1 96 ? -20.307 27.832 -4.982 1.00 61.25 96 LEU A O 1
ATOM 776 N N . ALA A 1 97 ? -19.127 28.545 -6.736 1.00 62.47 97 ALA A N 1
ATOM 777 C CA . ALA A 1 97 ? -18.798 27.198 -7.213 1.00 62.47 97 ALA A CA 1
ATOM 778 C C . ALA A 1 97 ? -17.827 26.468 -6.271 1.00 62.47 97 ALA A C 1
ATOM 780 O O . ALA A 1 97 ? -17.938 25.257 -6.080 1.00 62.47 97 ALA A O 1
ATOM 781 N N . ARG A 1 98 ? -16.894 27.193 -5.634 1.00 64.81 98 ARG A N 1
ATOM 782 C CA . ARG A 1 98 ? -16.034 26.631 -4.579 1.00 64.81 98 ARG A CA 1
ATOM 783 C C . ARG A 1 98 ? -16.821 26.338 -3.305 1.00 64.81 98 ARG A C 1
ATOM 785 O O . ARG A 1 98 ? -16.630 25.267 -2.740 1.00 64.81 98 ARG A O 1
ATOM 792 N N . ALA A 1 99 ? -17.719 27.229 -2.890 1.00 60.38 99 ALA A N 1
ATOM 793 C CA . ALA A 1 99 ? -18.593 27.010 -1.740 1.00 60.38 99 ALA A CA 1
ATOM 794 C C . ALA A 1 99 ? -19.555 25.833 -1.981 1.00 60.38 99 ALA A C 1
ATOM 796 O O . ALA A 1 99 ? -19.647 24.943 -1.145 1.00 60.38 99 ALA A O 1
ATOM 797 N N . SER A 1 100 ? -20.170 25.753 -3.163 1.00 62.47 100 SER A N 1
ATOM 798 C CA . SER A 1 100 ? -21.059 24.664 -3.585 1.00 62.47 100 SER A CA 1
ATOM 799 C C . SER A 1 100 ? -20.333 23.321 -3.688 1.00 62.47 100 SER A C 1
ATOM 801 O O . SER A 1 100 ? -20.849 22.319 -3.202 1.00 62.47 100 SER A O 1
ATOM 803 N N . ALA A 1 101 ? -19.114 23.278 -4.238 1.00 60.09 101 ALA A N 1
ATOM 804 C CA . ALA A 1 101 ? -18.324 22.047 -4.297 1.00 60.09 101 ALA A CA 1
ATOM 805 C C . ALA A 1 101 ? -17.883 21.566 -2.902 1.00 60.09 101 ALA A C 1
ATOM 807 O O . ALA A 1 101 ? -17.867 20.362 -2.643 1.00 60.09 101 ALA A O 1
ATOM 808 N N . VAL A 1 102 ? -17.575 22.492 -1.987 1.00 60.12 102 VAL A N 1
ATOM 809 C CA . VAL A 1 102 ? -17.274 22.181 -0.579 1.00 60.12 102 VAL A CA 1
ATOM 810 C C . VAL A 1 102 ? -18.534 21.714 0.163 1.00 60.12 102 VAL A C 1
ATOM 812 O O . VAL A 1 102 ? -18.469 20.769 0.945 1.00 60.12 102 VAL A O 1
ATOM 815 N N . GLN A 1 103 ? -19.697 22.294 -0.132 1.00 51.94 103 GLN A N 1
ATOM 816 C CA . GLN A 1 103 ? -20.974 21.960 0.505 1.00 51.94 103 GLN A CA 1
ATOM 817 C C . GLN A 1 103 ? -21.583 20.654 -0.035 1.00 51.94 103 GLN A C 1
ATOM 819 O O . GLN A 1 103 ? -22.134 19.871 0.736 1.00 51.94 103 GLN A O 1
ATOM 824 N N . ALA A 1 104 ? -21.388 20.344 -1.320 1.00 54.66 104 ALA A N 1
ATOM 825 C CA . ALA A 1 104 ? -21.716 19.049 -1.921 1.00 54.66 104 ALA A CA 1
ATOM 826 C C . ALA A 1 104 ? -20.794 17.923 -1.415 1.00 54.66 104 ALA A C 1
ATOM 828 O O . ALA A 1 104 ? -21.245 16.791 -1.245 1.00 54.66 104 ALA A O 1
ATOM 829 N N . ALA A 1 105 ? -19.528 18.232 -1.107 1.00 52.44 105 ALA A N 1
ATOM 830 C CA . ALA A 1 105 ? -18.626 17.302 -0.426 1.00 52.44 105 ALA A CA 1
ATOM 831 C C . ALA A 1 105 ? -19.017 17.074 1.049 1.00 52.44 105 ALA A C 1
ATOM 833 O O . ALA A 1 105 ? -18.835 15.970 1.559 1.00 52.44 105 ALA A O 1
ATOM 834 N N . LEU A 1 106 ? -19.611 18.077 1.711 1.00 53.06 106 LEU A N 1
ATOM 835 C CA . LEU A 1 106 ? -20.116 17.969 3.086 1.00 53.06 106 LEU A CA 1
ATOM 836 C C . LEU A 1 106 ? -21.431 17.171 3.182 1.00 53.06 106 LEU A C 1
ATOM 838 O O . LEU A 1 106 ? -21.621 16.400 4.120 1.00 53.06 106 LEU A O 1
ATOM 842 N N . HIS A 1 107 ? -22.330 17.312 2.203 1.00 45.50 107 HIS A N 1
ATOM 843 C CA . HIS A 1 107 ? -23.642 16.648 2.214 1.00 45.50 107 HIS A CA 1
ATOM 844 C C . HIS A 1 107 ? -23.573 15.138 1.912 1.00 45.50 107 HIS A C 1
ATOM 846 O O . HIS A 1 107 ? -24.480 14.390 2.272 1.00 45.50 107 HIS A O 1
ATOM 852 N N . LEU A 1 108 ? -22.478 14.657 1.310 1.00 47.25 108 LEU A N 1
ATOM 853 C CA . LEU A 1 108 ? -22.271 13.227 1.046 1.00 47.25 108 LEU A CA 1
ATOM 854 C C . LEU A 1 108 ? -21.941 12.413 2.319 1.00 47.25 108 LEU A C 1
ATOM 856 O O . LEU A 1 108 ? -21.805 11.195 2.242 1.00 47.25 108 LEU A O 1
ATOM 860 N N . HIS A 1 109 ? -21.825 13.068 3.481 1.00 48.62 109 HIS A N 1
ATOM 861 C CA . HIS A 1 109 ? -21.550 12.444 4.782 1.00 48.62 109 HIS A CA 1
ATOM 862 C C . HIS A 1 109 ? -22.777 12.300 5.704 1.00 48.62 109 HIS A C 1
ATOM 864 O O . HIS A 1 109 ? -22.632 11.818 6.827 1.00 48.62 109 HIS A O 1
ATOM 870 N N . GLN A 1 110 ? -23.990 12.669 5.270 1.00 42.03 110 GLN A N 1
ATOM 871 C CA . GLN A 1 110 ? -25.196 12.545 6.101 1.00 42.03 110 GLN A CA 1
ATOM 872 C C . GLN A 1 110 ? -26.395 11.986 5.325 1.00 42.03 110 GLN A C 1
ATOM 874 O O . GLN A 1 110 ? -27.281 12.718 4.901 1.00 42.03 110 GLN A O 1
ATOM 879 N N . HIS A 1 111 ? -26.485 10.659 5.237 1.00 37.03 111 HIS A N 1
ATOM 880 C CA . HIS A 1 111 ? -27.786 9.992 5.176 1.00 37.03 111 HIS A CA 1
ATOM 881 C C . HIS A 1 111 ? -27.825 8.844 6.194 1.00 37.03 111 HIS A C 1
ATOM 883 O O . HIS A 1 111 ? -27.066 7.883 6.053 1.00 37.03 111 HIS A O 1
ATOM 889 N N . PRO A 1 112 ? -28.679 8.928 7.232 1.00 36.81 112 PRO A N 1
ATOM 890 C CA . PRO A 1 112 ? -28.906 7.831 8.154 1.00 36.81 112 PRO A CA 1
ATOM 891 C C . PRO A 1 112 ? -29.855 6.783 7.557 1.00 36.81 112 PRO A C 1
ATOM 893 O O . PRO A 1 112 ? -30.772 7.074 6.791 1.00 36.81 112 PRO A O 1
ATOM 896 N N . ILE A 1 113 ? -29.618 5.544 7.975 1.00 42.19 113 ILE A N 1
ATOM 897 C CA . ILE A 1 113 ? -30.477 4.369 7.828 1.00 42.19 113 ILE A CA 1
ATOM 898 C C . ILE A 1 113 ? -31.840 4.657 8.472 1.00 42.19 113 ILE A C 1
ATOM 900 O O . ILE A 1 113 ? -31.870 5.003 9.649 1.00 42.19 113 ILE A O 1
ATOM 904 N N . THR A 1 114 ? -32.962 4.436 7.776 1.00 32.78 114 THR A N 1
ATOM 905 C CA . THR A 1 114 ? -34.239 4.065 8.420 1.00 32.78 114 THR A CA 1
ATOM 906 C C . THR A 1 114 ? -35.125 3.224 7.493 1.00 32.78 114 THR A C 1
ATOM 908 O O . THR A 1 114 ? -35.272 3.467 6.300 1.00 32.78 114 THR A O 1
ATOM 911 N N . THR A 1 115 ? -35.663 2.195 8.132 1.00 41.84 115 THR A N 1
ATOM 912 C CA . THR A 1 115 ? -36.580 1.111 7.775 1.00 41.84 115 THR A CA 1
ATOM 913 C C . THR A 1 115 ? -37.962 1.528 7.258 1.00 41.84 115 THR A C 1
ATOM 915 O O . THR A 1 115 ? -38.514 2.515 7.731 1.00 41.84 115 THR A O 1
ATOM 918 N N . ALA A 1 116 ? -38.604 0.664 6.460 1.00 29.81 116 ALA A N 1
ATOM 919 C CA . ALA A 1 116 ? -40.067 0.552 6.416 1.00 29.81 116 ALA A CA 1
ATOM 920 C C . ALA A 1 116 ? -40.508 -0.909 6.175 1.00 29.81 116 ALA A C 1
ATOM 922 O O . ALA A 1 116 ? -40.121 -1.539 5.194 1.00 29.81 116 ALA A O 1
ATOM 923 N N . ILE A 1 117 ? -41.308 -1.431 7.110 1.00 36.00 117 ILE A N 1
ATOM 924 C CA . ILE A 1 117 ? -42.065 -2.696 7.071 1.00 36.00 117 ILE A CA 1
ATOM 925 C C . ILE A 1 117 ? -43.552 -2.336 6.849 1.00 36.00 117 ILE A C 1
ATOM 927 O O . ILE A 1 117 ? -43.968 -1.284 7.336 1.00 36.00 117 ILE A O 1
ATOM 931 N N . THR A 1 118 ? -44.343 -3.265 6.265 1.00 32.66 118 THR A N 1
ATOM 932 C CA . THR A 1 118 ? -45.843 -3.372 6.228 1.00 32.66 118 THR A CA 1
ATOM 933 C C . THR A 1 118 ? -46.451 -2.870 4.895 1.00 32.66 118 THR A C 1
ATOM 935 O O . THR A 1 118 ? -46.202 -1.731 4.537 1.00 32.66 118 THR A O 1
ATOM 938 N N . SER A 1 119 ? -47.247 -3.573 4.060 1.00 32.56 119 SER A N 1
ATOM 939 C CA . SER A 1 119 ? -48.178 -4.737 4.145 1.00 32.56 119 SER A CA 1
ATOM 940 C C . SER A 1 119 ? -48.554 -5.258 2.707 1.00 32.56 119 SER A C 1
ATOM 942 O O . SER A 1 119 ? -47.800 -4.962 1.785 1.00 32.56 119 SER A O 1
ATOM 944 N N . PRO A 1 120 ? -49.650 -6.028 2.463 1.00 41.41 120 PRO A N 1
ATOM 945 C CA . PRO A 1 120 ? -49.714 -7.482 2.216 1.00 41.41 120 PRO A CA 1
ATOM 946 C C . PRO A 1 120 ? -50.057 -7.894 0.747 1.00 41.41 120 PRO A C 1
ATOM 948 O O . PRO A 1 120 ? -50.419 -7.039 -0.059 1.00 41.41 120 PRO A O 1
ATOM 951 N N . PRO A 1 121 ? -50.006 -9.195 0.369 1.00 45.69 121 PRO A N 1
ATOM 952 C CA . PRO A 1 121 ? -50.392 -9.659 -0.974 1.00 45.69 121 PRO A CA 1
ATOM 953 C C . PRO A 1 121 ? -51.847 -10.190 -1.054 1.00 45.69 121 PRO A C 1
ATOM 955 O O . PRO A 1 121 ? -52.334 -10.753 -0.070 1.00 45.69 121 PRO A O 1
ATOM 958 N N . PRO A 1 122 ? -52.540 -10.083 -2.211 1.00 43.94 122 PRO A N 1
ATOM 959 C CA . PRO A 1 122 ? -53.854 -10.699 -2.419 1.00 43.94 122 PRO A CA 1
ATOM 960 C C . PRO A 1 122 ? -53.777 -12.150 -2.962 1.00 43.94 122 PRO A C 1
ATOM 962 O O . PRO A 1 122 ? -52.734 -12.558 -3.481 1.00 43.94 122 PRO A O 1
ATOM 965 N N . PRO A 1 123 ? -54.870 -12.940 -2.858 1.00 44.38 123 PRO A N 1
ATOM 966 C CA . PRO A 1 123 ? -54.866 -14.401 -3.019 1.00 44.38 123 PRO A CA 1
ATOM 967 C C . PRO A 1 123 ? -55.514 -14.861 -4.334 1.00 44.38 123 PRO A C 1
ATOM 969 O O . PRO A 1 123 ? -56.542 -14.291 -4.665 1.00 44.38 123 PRO A O 1
ATOM 972 N N . ILE A 1 124 ? -55.041 -15.932 -5.001 1.00 34.19 124 ILE A N 1
ATOM 973 C CA . ILE A 1 124 ? -55.903 -16.837 -5.809 1.00 34.19 124 ILE A CA 1
ATOM 974 C C . ILE A 1 124 ? -55.356 -18.283 -5.811 1.00 34.19 124 ILE A C 1
ATOM 976 O O . ILE A 1 124 ? -54.156 -18.546 -5.856 1.00 34.19 124 ILE A O 1
ATOM 980 N N . THR A 1 125 ? -56.322 -19.187 -5.725 1.00 30.81 125 THR A N 1
ATOM 981 C CA . THR A 1 125 ? -56.389 -20.621 -5.457 1.00 30.81 125 THR A CA 1
ATOM 982 C C . THR A 1 125 ? -56.051 -21.543 -6.647 1.00 30.81 125 THR A C 1
ATOM 984 O O . THR A 1 125 ? -56.380 -21.267 -7.793 1.00 30.81 125 THR A O 1
ATOM 987 N N . THR A 1 126 ? -55.435 -22.681 -6.307 1.00 31.31 126 THR A N 1
ATOM 988 C CA . THR A 1 126 ? -55.541 -24.059 -6.848 1.00 31.31 126 THR A CA 1
ATOM 989 C C . THR A 1 126 ? -56.214 -24.346 -8.206 1.00 31.31 126 THR A C 1
ATOM 991 O O . THR A 1 126 ? -57.414 -24.146 -8.364 1.00 31.31 126 THR A O 1
ATOM 994 N N . SER A 1 127 ? -55.521 -25.102 -9.068 1.00 30.33 127 SER A N 1
ATOM 995 C CA . SER A 1 127 ? -55.988 -26.432 -9.524 1.00 30.33 127 SER A CA 1
ATOM 996 C C . SER A 1 127 ? -54.855 -27.244 -10.184 1.00 30.33 127 SER A C 1
ATOM 998 O O . SER A 1 127 ? -54.100 -26.748 -11.012 1.00 30.33 127 SER A O 1
ATOM 1000 N N . SER A 1 128 ? -54.718 -28.497 -9.741 1.00 31.94 128 SER A N 1
ATOM 1001 C CA . SER A 1 128 ? -53.932 -29.593 -10.347 1.00 31.94 128 SER A CA 1
ATOM 1002 C C . SER A 1 128 ? -54.822 -30.326 -11.387 1.00 31.94 128 SER A C 1
ATOM 1004 O O . SER A 1 128 ? -56.024 -30.045 -11.373 1.00 31.94 128 SER A O 1
ATOM 1006 N N . PRO A 1 129 ? -54.343 -31.250 -12.260 1.00 39.44 129 PRO A N 1
ATOM 1007 C CA . PRO A 1 129 ? -53.684 -32.507 -11.858 1.00 39.44 129 PRO A CA 1
ATOM 1008 C C . PRO A 1 129 ? -52.480 -32.974 -12.723 1.00 39.44 129 PRO A C 1
ATOM 1010 O O . PRO A 1 129 ? -52.277 -32.546 -13.854 1.00 39.44 129 PRO A O 1
ATOM 1013 N N . ALA A 1 130 ? -51.691 -33.890 -12.141 1.00 31.59 130 ALA A N 1
ATOM 1014 C CA . ALA A 1 130 ? -50.634 -34.745 -12.729 1.00 31.59 130 ALA A CA 1
ATOM 1015 C C . ALA A 1 130 ? -51.215 -35.806 -13.722 1.00 31.59 130 ALA A C 1
ATOM 1017 O O . ALA A 1 130 ? -52.425 -35.732 -13.945 1.00 31.59 130 ALA A O 1
ATOM 1018 N N . PRO A 1 131 ? -50.503 -36.848 -14.256 1.00 48.97 131 PRO A N 1
ATOM 1019 C CA . PRO A 1 131 ? -49.125 -37.376 -14.039 1.00 48.97 131 PRO A CA 1
ATOM 1020 C C . PRO A 1 131 ? -48.475 -37.889 -15.382 1.00 48.97 131 PRO A C 1
ATOM 1022 O O . PRO A 1 131 ? -48.845 -37.342 -16.418 1.00 48.97 131 PRO A O 1
ATOM 1025 N N . PRO A 1 132 ? -47.612 -38.943 -15.496 1.00 44.41 132 PRO A N 1
ATOM 1026 C CA . PRO A 1 132 ? -46.676 -39.622 -14.577 1.00 44.41 132 PRO A CA 1
ATOM 1027 C C . PRO A 1 132 ? -45.221 -39.774 -15.125 1.00 44.41 132 PRO A C 1
ATOM 1029 O O . PRO A 1 132 ? -44.953 -39.682 -16.319 1.00 44.41 132 PRO A O 1
ATOM 1032 N N . SER A 1 133 ? -44.275 -40.106 -14.243 1.00 39.62 133 SER A N 1
ATOM 1033 C CA . SER A 1 133 ? -42.989 -40.780 -14.542 1.00 39.62 133 SER A CA 1
ATOM 1034 C C . SER A 1 133 ? -43.130 -42.294 -14.272 1.00 39.62 133 SER A C 1
ATOM 1036 O O . SER A 1 133 ? -44.023 -42.647 -13.494 1.00 39.62 133 SER A O 1
ATOM 1038 N N . PRO A 1 134 ? -42.357 -43.223 -14.899 1.00 46.97 134 PRO A N 1
ATOM 1039 C CA . PRO A 1 134 ? -41.050 -43.692 -14.355 1.00 46.97 134 PRO A CA 1
ATOM 1040 C C . PRO A 1 134 ? -40.139 -44.376 -15.442 1.00 46.97 134 PRO A C 1
ATOM 1042 O O . PRO A 1 134 ? -40.418 -44.191 -16.624 1.00 46.97 134 PRO A O 1
ATOM 1045 N N . PRO A 1 135 ? -39.115 -45.226 -15.150 1.00 44.00 135 PRO A N 1
ATOM 1046 C CA . PRO A 1 135 ? -38.312 -45.440 -13.940 1.00 44.00 135 PRO A CA 1
ATOM 1047 C C . PRO A 1 135 ? -36.779 -45.334 -14.157 1.00 44.00 135 PRO A C 1
ATOM 1049 O O . PRO A 1 135 ? -36.240 -45.249 -15.256 1.00 44.00 135 PRO A O 1
ATOM 1052 N N . LYS A 1 136 ? -36.085 -45.408 -13.021 1.00 37.12 136 LYS A N 1
ATOM 1053 C CA . LYS A 1 136 ? -34.641 -45.503 -12.796 1.00 37.12 136 LYS A CA 1
ATOM 1054 C C . LYS A 1 136 ? -34.190 -46.970 -12.927 1.00 37.12 136 LYS A C 1
ATOM 1056 O O . LYS A 1 136 ? -34.772 -47.822 -12.262 1.00 37.12 136 LYS A O 1
ATOM 1061 N N . ILE A 1 137 ? -33.138 -47.260 -13.701 1.00 30.33 137 ILE A N 1
ATOM 1062 C CA . ILE A 1 137 ? -32.411 -48.541 -13.643 1.00 30.33 137 ILE A CA 1
ATOM 1063 C C . ILE A 1 137 ? -30.938 -48.264 -13.341 1.00 30.33 137 ILE A C 1
ATOM 1065 O O . ILE A 1 137 ? -30.278 -47.446 -13.976 1.00 30.33 137 ILE A O 1
ATOM 1069 N N . MET A 1 138 ? -30.471 -48.954 -12.310 1.00 32.16 138 MET A N 1
ATOM 1070 C CA . MET A 1 138 ? -29.100 -49.079 -11.845 1.00 32.16 138 MET A CA 1
ATOM 1071 C C . MET A 1 138 ? -28.443 -50.225 -12.622 1.00 32.16 138 MET A C 1
ATOM 1073 O O . MET A 1 138 ? -29.061 -51.280 -12.714 1.00 32.16 138 MET A O 1
ATOM 1077 N N . ASN A 1 139 ? -27.226 -50.058 -13.150 1.00 30.31 139 ASN A N 1
ATOM 1078 C CA . ASN A 1 139 ? -26.203 -51.096 -13.007 1.00 30.31 139 ASN A CA 1
ATOM 1079 C C . ASN A 1 139 ? -24.795 -50.667 -13.418 1.00 30.31 139 ASN A C 1
ATOM 1081 O O . ASN A 1 139 ? -24.563 -49.751 -14.201 1.00 30.31 139 ASN A O 1
ATOM 1085 N N . ARG A 1 140 ? -23.887 -51.376 -12.763 1.00 28.16 140 ARG A N 1
ATOM 1086 C CA . ARG A 1 140 ? -22.445 -51.261 -12.649 1.00 28.16 140 ARG A CA 1
ATOM 1087 C C . ARG A 1 140 ? -21.780 -52.228 -13.650 1.00 28.16 140 ARG A C 1
ATOM 1089 O O . ARG A 1 140 ? -22.416 -53.180 -14.084 1.00 28.16 140 ARG A O 1
ATOM 1096 N N . ASP A 1 141 ? -20.488 -51.993 -13.874 1.00 27.78 141 ASP A N 1
ATOM 1097 C CA . ASP A 1 141 ? -19.434 -52.955 -14.243 1.00 27.78 141 ASP A CA 1
ATOM 1098 C C . ASP A 1 141 ? -18.996 -53.134 -15.722 1.00 27.78 141 ASP A C 1
ATOM 1100 O O . ASP A 1 141 ? -19.756 -53.466 -16.626 1.00 27.78 141 ASP A O 1
ATOM 1104 N N . THR A 1 142 ? -17.660 -53.056 -15.861 1.00 30.56 142 THR A N 1
ATOM 1105 C CA . THR A 1 142 ? -16.737 -53.871 -16.692 1.00 30.56 142 THR A CA 1
ATOM 1106 C C . THR A 1 142 ? -16.526 -53.604 -18.198 1.00 30.56 142 THR A C 1
ATOM 1108 O O . THR A 1 142 ? -17.376 -53.846 -19.044 1.00 30.56 142 THR A O 1
ATOM 1111 N N . SER A 1 143 ? -15.284 -53.206 -18.525 1.00 35.69 143 SER A N 1
ATOM 1112 C CA . SER A 1 143 ? -14.523 -53.504 -19.766 1.00 35.69 143 SER A CA 1
ATOM 1113 C C . SER A 1 143 ? -14.205 -55.027 -19.853 1.00 35.69 143 SER A C 1
ATOM 1115 O O . SER A 1 143 ? -14.408 -55.654 -18.808 1.00 35.69 143 SER A O 1
ATOM 1117 N N . PRO A 1 144 ? -13.700 -55.683 -20.955 1.00 42.19 144 PRO A N 1
ATOM 1118 C CA . PRO A 1 144 ? -12.585 -55.285 -21.864 1.00 42.19 144 PRO A CA 1
ATOM 1119 C C . PRO A 1 144 ? -12.615 -55.740 -23.378 1.00 42.19 144 PRO A C 1
ATOM 1121 O O . PRO A 1 144 ? -13.374 -56.612 -23.766 1.00 42.19 144 PRO A O 1
ATOM 1124 N N . PHE A 1 145 ? -11.666 -55.207 -24.188 1.00 28.89 145 PHE A N 1
ATOM 1125 C CA . PHE A 1 145 ? -11.016 -55.754 -25.430 1.00 28.89 145 PHE A CA 1
ATOM 1126 C C . PHE A 1 145 ? -11.815 -55.974 -26.762 1.00 28.89 145 PHE A C 1
ATOM 1128 O O . PHE A 1 145 ? -12.620 -56.885 -26.856 1.00 28.89 145 PHE A O 1
ATOM 1135 N N . ARG A 1 146 ? -11.581 -55.140 -27.816 1.00 28.16 146 ARG A N 1
ATOM 1136 C CA . ARG A 1 146 ? -10.793 -55.332 -29.104 1.00 28.16 146 ARG A CA 1
ATOM 1137 C C . ARG A 1 146 ? -11.606 -55.985 -30.275 1.00 28.16 146 ARG A C 1
ATOM 1139 O O . ARG A 1 146 ? -12.560 -56.671 -29.948 1.00 28.16 146 ARG A O 1
ATOM 1146 N N . PRO A 1 147 ? -11.264 -55.893 -31.600 1.00 41.25 147 PRO A N 1
ATOM 1147 C CA . PRO A 1 147 ? -10.138 -55.248 -32.295 1.00 41.25 147 PRO A CA 1
ATOM 1148 C C . PRO A 1 147 ? -10.466 -54.448 -33.593 1.00 41.25 147 PRO A C 1
ATOM 1150 O O . PRO A 1 147 ? -11.594 -54.065 -33.861 1.00 41.25 147 PRO A O 1
ATOM 1153 N N . ALA A 1 148 ? -9.392 -54.130 -34.324 1.00 28.78 148 ALA A N 1
ATOM 1154 C CA . ALA A 1 148 ? -9.190 -53.103 -35.342 1.00 28.78 148 ALA A CA 1
ATOM 1155 C C . ALA A 1 148 ? -9.731 -53.383 -36.759 1.00 28.78 148 ALA A C 1
ATOM 1157 O O . ALA A 1 148 ? -9.753 -54.525 -37.207 1.00 28.78 148 ALA A O 1
ATOM 1158 N N . SER A 1 149 ? -9.955 -52.300 -37.515 1.00 34.53 149 SER A N 1
ATOM 1159 C CA . SER A 1 149 ? -9.850 -52.262 -38.980 1.00 34.53 149 SER A CA 1
ATOM 1160 C C . SER A 1 149 ? -9.307 -50.901 -39.457 1.00 34.53 149 SER A C 1
ATOM 1162 O O . SER A 1 149 ? -9.911 -49.863 -39.197 1.00 34.53 149 SER A O 1
ATOM 1164 N N . THR A 1 150 ? -8.129 -50.944 -40.095 1.00 31.59 150 THR A N 1
ATOM 1165 C CA . THR A 1 150 ? -7.686 -50.221 -41.316 1.00 31.59 150 THR A CA 1
ATOM 1166 C C . THR A 1 150 ? -8.593 -49.097 -41.848 1.00 31.59 150 THR A C 1
ATOM 1168 O O . THR A 1 150 ? -9.783 -49.312 -42.013 1.00 31.59 150 THR A O 1
ATOM 1171 N N . GLY A 1 151 ? -8.157 -47.917 -42.284 1.00 28.45 151 GLY A N 1
ATOM 1172 C CA . GLY A 1 151 ? -6.854 -47.322 -42.563 1.00 28.45 151 GLY A CA 1
ATOM 1173 C C . GLY A 1 151 ? -7.127 -46.076 -43.425 1.00 28.45 151 GLY A C 1
ATOM 1174 O O . GLY A 1 151 ? -7.844 -46.179 -44.413 1.00 28.45 151 GLY A O 1
ATOM 1175 N N . ALA A 1 152 ? -6.621 -44.901 -43.043 1.00 32.09 152 ALA A N 1
ATOM 1176 C CA . ALA A 1 152 ? -6.612 -43.708 -43.895 1.00 32.09 152 ALA A CA 1
ATOM 1177 C C . ALA A 1 152 ? -5.553 -42.712 -43.395 1.00 32.09 152 ALA A C 1
ATOM 1179 O O . ALA A 1 152 ? -5.555 -42.296 -42.237 1.00 32.09 152 ALA A O 1
ATOM 1180 N N . SER A 1 153 ? -4.626 -42.371 -44.284 1.00 32.38 153 SER A N 1
ATOM 1181 C CA . SER A 1 153 ? -3.489 -41.471 -44.091 1.00 32.38 153 SER A CA 1
ATOM 1182 C C . SER A 1 153 ? -3.917 -40.024 -43.791 1.00 32.38 153 SER A C 1
ATOM 1184 O O . SER A 1 153 ? -4.817 -39.522 -44.465 1.00 32.38 153 SER A O 1
ATOM 1186 N N . PRO A 1 154 ? -3.254 -39.285 -42.879 1.00 36.50 154 PRO A N 1
ATOM 1187 C CA . PRO A 1 154 ? -3.457 -37.847 -42.756 1.00 36.50 154 PRO A CA 1
ATOM 1188 C C . PRO A 1 154 ? -2.468 -37.080 -43.648 1.00 36.50 154 PRO A C 1
ATOM 1190 O O . PRO A 1 154 ? -1.257 -37.099 -43.440 1.00 36.50 154 PRO A O 1
ATOM 1193 N N . THR A 1 155 ? -2.995 -36.362 -44.638 1.00 38.03 155 THR A N 1
ATOM 1194 C CA . THR A 1 155 ? -2.280 -35.294 -45.356 1.00 38.03 155 THR A CA 1
ATOM 1195 C C . THR A 1 155 ? -1.959 -34.128 -44.406 1.00 38.03 155 THR A C 1
ATOM 1197 O O . THR A 1 155 ? -2.849 -33.729 -43.644 1.00 38.03 155 THR A O 1
ATOM 1200 N N . PRO A 1 156 ? -0.764 -33.510 -44.464 1.00 35.34 156 PRO A N 1
ATOM 1201 C CA . PRO A 1 156 ? -0.434 -32.366 -43.625 1.00 35.34 156 PRO A CA 1
ATOM 1202 C C . PRO A 1 156 ? -1.124 -31.111 -44.173 1.00 35.34 156 PRO A C 1
ATOM 1204 O O . PRO A 1 156 ? -0.741 -30.562 -45.204 1.00 35.34 156 PRO A O 1
ATOM 1207 N N . LYS A 1 157 ? -2.163 -30.635 -43.482 1.00 33.03 157 LYS A N 1
ATOM 1208 C CA . LYS A 1 157 ? -2.684 -29.284 -43.712 1.00 33.03 157 LYS A CA 1
ATOM 1209 C C . LYS A 1 157 ? -1.704 -28.302 -43.079 1.00 33.03 157 LYS A C 1
ATOM 1211 O O . LYS A 1 157 ? -1.540 -28.291 -41.862 1.00 33.03 157 LYS A O 1
ATOM 1216 N N . HIS A 1 158 ? -1.051 -27.501 -43.916 1.00 34.69 158 HIS A N 1
ATOM 1217 C CA . HIS A 1 158 ? -0.259 -26.350 -43.501 1.00 34.69 158 HIS A CA 1
ATOM 1218 C C . HIS A 1 158 ? -1.094 -25.462 -42.569 1.00 34.69 158 HIS A C 1
ATOM 1220 O O . HIS A 1 158 ? -2.035 -24.798 -43.001 1.00 34.69 158 HIS A O 1
ATOM 1226 N N . ALA A 1 159 ? -0.752 -25.459 -41.282 1.00 36.47 159 ALA A N 1
ATOM 1227 C CA . ALA A 1 159 ? -1.211 -24.445 -40.353 1.00 36.47 159 ALA A CA 1
ATOM 1228 C C . ALA A 1 159 ? -0.483 -23.145 -40.708 1.00 36.47 159 ALA A C 1
ATOM 1230 O O . ALA A 1 159 ? 0.697 -22.967 -40.409 1.00 36.47 159 ALA A O 1
ATOM 1231 N N . SER A 1 160 ? -1.182 -22.248 -41.396 1.00 35.59 160 SER A N 1
ATOM 1232 C CA . SER A 1 160 ? -0.772 -20.860 -41.559 1.00 35.59 160 SER A CA 1
ATOM 1233 C C . SER A 1 160 ? -0.650 -20.217 -40.175 1.00 35.59 160 SER A C 1
ATOM 1235 O O . SER A 1 160 ? -1.647 -19.855 -39.550 1.00 35.59 160 SER A O 1
ATOM 1237 N N . LEU A 1 161 ? 0.583 -20.103 -39.683 1.00 42.50 161 LEU A N 1
ATOM 1238 C CA . LEU A 1 161 ? 0.954 -19.324 -38.505 1.00 42.50 161 LEU A CA 1
ATOM 1239 C C . LEU A 1 161 ? 0.853 -17.832 -38.845 1.00 42.50 161 LEU A C 1
ATOM 1241 O O . LEU A 1 161 ? 1.849 -17.151 -39.070 1.00 42.50 161 LEU A O 1
ATOM 1245 N N . THR A 1 162 ? -0.368 -17.305 -38.883 1.00 38.53 162 THR A N 1
ATOM 1246 C CA . THR A 1 162 ? -0.582 -15.864 -38.749 1.00 38.53 162 THR A CA 1
ATOM 1247 C C . THR A 1 162 ? -0.303 -15.489 -37.299 1.00 38.53 162 THR A C 1
ATOM 1249 O O . THR A 1 162 ? -1.134 -15.700 -36.413 1.00 38.53 162 THR A O 1
ATOM 1252 N N . ALA A 1 163 ? 0.898 -14.968 -37.058 1.00 44.44 163 ALA A N 1
ATOM 1253 C CA . ALA A 1 163 ? 1.306 -14.368 -35.799 1.00 44.44 163 ALA A CA 1
ATOM 1254 C C . ALA A 1 163 ? 0.444 -13.127 -35.519 1.00 44.44 163 ALA A C 1
ATOM 1256 O O . ALA A 1 163 ? 0.743 -12.018 -35.952 1.00 44.44 163 ALA A O 1
ATOM 1257 N N . SER A 1 164 ? -0.660 -13.316 -34.799 1.00 42.03 164 SER A N 1
ATOM 1258 C CA . SER A 1 164 ? -1.441 -12.211 -34.258 1.00 42.03 164 SER A CA 1
ATOM 1259 C C . SER A 1 164 ? -0.755 -11.690 -32.993 1.00 42.03 164 SER A C 1
ATOM 1261 O O . SER A 1 164 ? -1.048 -12.138 -31.880 1.00 42.03 164 SER A O 1
ATOM 1263 N N . THR A 1 165 ? 0.151 -10.731 -33.158 1.00 48.09 165 THR A N 1
ATOM 1264 C CA . THR A 1 165 ? 0.590 -9.801 -32.110 1.00 48.09 165 THR A CA 1
ATOM 1265 C C . THR A 1 165 ? -0.549 -8.835 -31.790 1.00 48.09 165 THR A C 1
ATOM 1267 O O . THR A 1 165 ? -0.510 -7.648 -32.084 1.00 48.09 165 THR A O 1
ATOM 1270 N N . ASN A 1 166 ? -1.605 -9.362 -31.179 1.00 39.84 166 ASN A N 1
ATOM 1271 C CA . ASN A 1 166 ? -2.602 -8.543 -30.518 1.00 39.84 166 ASN A CA 1
ATOM 1272 C C . ASN A 1 166 ? -2.292 -8.594 -29.029 1.00 39.84 166 ASN A C 1
ATOM 1274 O O . ASN A 1 166 ? -2.409 -9.653 -28.404 1.00 39.84 166 ASN A O 1
ATOM 1278 N N . LEU A 1 167 ? -1.952 -7.439 -28.452 1.00 44.03 167 LEU A N 1
ATOM 1279 C CA . LEU A 1 167 ? -2.304 -7.154 -27.068 1.00 44.03 167 LEU A CA 1
ATOM 1280 C C . LEU A 1 167 ? -3.780 -7.552 -26.959 1.00 44.03 167 LEU A C 1
ATOM 1282 O O . LEU A 1 167 ? -4.628 -6.915 -27.584 1.00 44.03 167 LEU A O 1
ATOM 1286 N N . ARG A 1 168 ? -4.078 -8.693 -26.327 1.00 44.59 168 ARG A N 1
ATOM 1287 C CA . ARG A 1 168 ? -5.423 -9.277 -26.333 1.00 44.59 168 ARG A CA 1
ATOM 1288 C C . ARG A 1 168 ? -6.350 -8.385 -25.507 1.00 44.59 168 ARG A C 1
ATOM 1290 O O . ARG A 1 168 ? -6.730 -8.738 -24.394 1.00 44.59 168 ARG A O 1
ATOM 1297 N N . TYR A 1 169 ? -6.793 -7.264 -26.066 1.00 47.78 169 TYR A N 1
ATOM 1298 C CA . TYR A 1 169 ? -8.167 -6.865 -25.845 1.00 47.78 169 TYR A CA 1
ATOM 1299 C C . TYR A 1 169 ? -8.986 -8.043 -26.341 1.00 47.78 169 TYR A C 1
ATOM 1301 O O . TYR A 1 169 ? -8.944 -8.403 -27.515 1.00 47.78 169 TYR A O 1
ATOM 1309 N N . SER A 1 170 ? -9.607 -8.736 -25.393 1.00 44.84 170 SER A N 1
ATOM 1310 C CA . SER A 1 170 ? -10.542 -9.810 -25.674 1.00 44.84 170 SER A CA 1
ATOM 1311 C C . SER A 1 170 ? -11.454 -9.370 -26.824 1.00 44.84 170 SER A C 1
ATOM 1313 O O . SER A 1 170 ? -12.270 -8.476 -26.643 1.00 44.84 170 SER A O 1
ATOM 1315 N N . LEU A 1 171 ? -11.323 -10.013 -27.989 1.00 52.19 171 LEU A N 1
ATOM 1316 C CA . LEU A 1 171 ? -12.251 -9.874 -29.120 1.00 52.19 171 LEU A CA 1
ATOM 1317 C C . LEU A 1 171 ? -13.664 -10.366 -28.753 1.00 52.19 171 LEU A C 1
ATOM 1319 O O . LEU A 1 171 ? -14.628 -10.118 -29.470 1.00 52.19 171 LEU A O 1
ATOM 1323 N N . THR A 1 172 ? -13.821 -11.024 -27.601 1.00 54.69 172 THR A N 1
ATOM 1324 C CA . THR A 1 172 ? -15.118 -11.164 -26.941 1.00 54.69 172 THR A CA 1
ATOM 1325 C C . THR A 1 172 ? -15.570 -9.768 -26.520 1.00 54.69 172 THR A C 1
ATOM 1327 O O . THR A 1 172 ? -14.944 -9.196 -25.629 1.00 54.69 172 THR A O 1
ATOM 1330 N N . ARG A 1 173 ? -16.667 -9.254 -27.100 1.00 57.22 173 ARG A N 1
ATOM 1331 C CA . ARG A 1 173 ? -17.332 -7.962 -26.787 1.00 57.22 173 ARG A CA 1
ATOM 1332 C C . ARG A 1 173 ? -17.715 -7.737 -25.308 1.00 57.22 173 ARG A C 1
ATOM 1334 O O . ARG A 1 173 ? -18.497 -6.851 -25.008 1.00 57.22 173 ARG A O 1
ATOM 1341 N N . LYS A 1 174 ? -17.235 -8.564 -24.385 1.00 66.69 174 LYS A N 1
ATOM 1342 C CA . LYS A 1 174 ? -17.481 -8.446 -22.956 1.00 66.69 174 LYS A CA 1
ATOM 1343 C C . LYS A 1 174 ? -16.353 -7.618 -22.355 1.00 66.69 174 LYS A C 1
ATOM 1345 O O . LYS A 1 174 ? -15.230 -8.112 -22.141 1.00 66.69 174 LYS A O 1
ATOM 1350 N N . SER A 1 175 ? -16.664 -6.351 -22.115 1.00 73.75 175 SER A N 1
ATOM 1351 C CA . SER A 1 175 ? -15.831 -5.431 -21.355 1.00 73.75 175 SER A CA 1
ATOM 1352 C C . SER A 1 175 ? -15.475 -6.040 -19.995 1.00 73.75 175 SER A C 1
ATOM 1354 O O . SER A 1 175 ? -16.081 -7.012 -19.538 1.00 73.75 175 SER A O 1
ATOM 1356 N N . ILE A 1 176 ? -14.461 -5.496 -19.329 1.00 70.75 176 ILE A N 1
ATOM 1357 C CA . ILE A 1 176 ? -14.148 -5.870 -17.942 1.00 70.75 176 ILE A CA 1
ATOM 1358 C C . ILE A 1 176 ? -15.351 -5.658 -17.010 1.00 70.75 176 ILE A C 1
ATOM 1360 O O . ILE A 1 176 ? -15.481 -6.383 -16.030 1.00 70.75 176 ILE A O 1
ATOM 1364 N N . TYR A 1 177 ? -16.245 -4.734 -17.369 1.00 74.19 177 TYR A N 1
ATOM 1365 C CA . TYR A 1 177 ? -17.474 -4.426 -16.639 1.00 74.19 177 TYR A CA 1
ATOM 1366 C C . TYR A 1 177 ? -18.585 -5.465 -16.846 1.00 74.19 177 TYR A C 1
ATOM 1368 O O . TYR A 1 177 ? -19.414 -5.651 -15.967 1.00 74.19 177 TYR A O 1
ATOM 1376 N N . ASP A 1 178 ? -18.563 -6.208 -17.958 1.00 76.00 178 ASP A N 1
ATOM 1377 C CA . ASP A 1 178 ? -19.572 -7.237 -18.264 1.00 76.00 178 ASP A CA 1
ATOM 1378 C C . ASP A 1 178 ? -19.249 -8.588 -17.603 1.00 76.00 178 ASP A C 1
ATOM 1380 O O . ASP A 1 178 ? -19.882 -9.613 -17.875 1.00 76.00 178 ASP A O 1
ATOM 1384 N N . ARG A 1 179 ? -18.193 -8.634 -16.783 1.00 75.44 179 ARG A N 1
ATOM 1385 C CA . ARG A 1 179 ? -17.716 -9.843 -16.111 1.00 75.44 179 ARG A CA 1
ATOM 1386 C C . ARG A 1 179 ? -17.969 -9.719 -14.621 1.00 75.44 179 ARG A C 1
ATOM 1388 O O . ARG A 1 179 ? -17.745 -8.676 -14.024 1.00 75.44 179 ARG A O 1
ATOM 1395 N N . HIS A 1 180 ? -18.360 -10.831 -14.008 1.00 78.75 180 HIS A N 1
ATOM 1396 C CA . HIS A 1 180 ? -18.538 -10.890 -12.566 1.00 78.75 180 HIS A CA 1
ATOM 1397 C C . HIS A 1 180 ? -17.235 -10.516 -11.843 1.00 78.75 180 HIS A C 1
ATOM 1399 O O . HIS A 1 180 ? -16.173 -11.058 -12.163 1.00 78.75 180 HIS A O 1
ATOM 1405 N N . LEU A 1 181 ? -17.327 -9.646 -10.836 1.00 74.50 181 LEU A N 1
ATOM 1406 C CA . LEU A 1 181 ? -16.183 -9.109 -10.084 1.00 74.50 181 LEU A CA 1
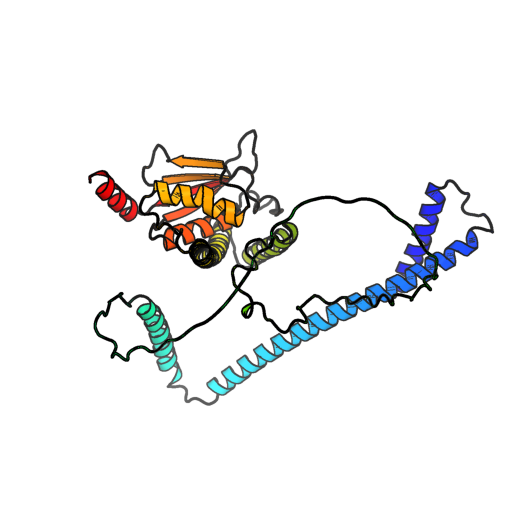ATOM 1407 C C . LEU A 1 181 ? -15.326 -10.207 -9.420 1.00 74.50 181 LEU A C 1
ATOM 1409 O O . LEU A 1 181 ? -14.121 -10.049 -9.224 1.00 74.50 181 LEU A O 1
ATOM 1413 N N . ASN A 1 182 ? -15.936 -11.363 -9.131 1.00 79.19 182 ASN A N 1
ATOM 1414 C CA . ASN A 1 182 ? -15.245 -12.519 -8.549 1.00 79.19 182 ASN A CA 1
ATOM 1415 C C . ASN A 1 182 ? -14.493 -13.378 -9.577 1.00 79.19 182 ASN A C 1
ATOM 1417 O O . ASN A 1 182 ? -13.705 -14.231 -9.179 1.00 79.19 182 ASN A O 1
ATOM 1421 N N . ARG A 1 183 ? -14.678 -13.162 -10.888 1.00 78.75 183 ARG A N 1
ATOM 1422 C CA . ARG A 1 183 ? -13.983 -13.944 -11.926 1.00 78.75 183 ARG A CA 1
ATOM 1423 C C . ARG A 1 183 ? -12.466 -13.784 -11.847 1.00 78.75 183 ARG A C 1
ATOM 1425 O O . ARG A 1 183 ? -11.738 -14.720 -12.147 1.00 78.75 183 ARG A O 1
ATOM 1432 N N . THR A 1 184 ? -11.994 -12.603 -11.465 1.00 74.75 184 THR A N 1
ATOM 1433 C CA . THR A 1 184 ? -10.565 -12.292 -11.342 1.00 74.75 184 THR A CA 1
ATOM 1434 C C . THR A 1 184 ? -10.017 -12.548 -9.940 1.00 74.75 184 THR A C 1
ATOM 1436 O O . THR A 1 184 ? -8.864 -12.215 -9.690 1.00 74.75 184 THR A O 1
ATOM 1439 N N . LYS A 1 185 ? -10.794 -13.158 -9.027 1.00 73.62 185 LYS A N 1
ATOM 1440 C CA . LYS A 1 185 ? -10.376 -13.406 -7.634 1.00 73.62 185 LYS A CA 1
ATOM 1441 C C . LYS A 1 185 ? -9.036 -14.147 -7.543 1.00 73.62 185 LYS A C 1
ATOM 1443 O O . LYS A 1 185 ? -8.223 -13.801 -6.701 1.00 73.62 185 LYS A O 1
ATOM 1448 N N . THR A 1 186 ? -8.817 -15.131 -8.411 1.00 75.00 186 THR A N 1
ATOM 1449 C CA . THR A 1 186 ? -7.595 -15.954 -8.462 1.00 75.00 186 THR A CA 1
ATOM 1450 C C . THR A 1 186 ? -6.689 -15.581 -9.635 1.00 75.00 186 THR A C 1
ATOM 1452 O O . THR A 1 186 ? -5.837 -16.367 -10.037 1.00 75.00 186 THR A O 1
ATOM 1455 N N . SER A 1 187 ? -6.913 -14.420 -10.258 1.00 79.12 187 SER A N 1
ATOM 1456 C CA . SER A 1 187 ? -6.082 -13.974 -11.372 1.00 79.12 187 SER A CA 1
ATOM 1457 C C . SER A 1 187 ? -4.755 -13.469 -10.825 1.00 79.12 187 SER A C 1
ATOM 1459 O O . SER A 1 187 ? -4.657 -12.327 -10.385 1.00 79.12 187 SER A O 1
ATOM 1461 N N . GLU A 1 188 ? -3.736 -14.312 -10.878 1.00 80.56 188 GLU A N 1
ATOM 1462 C CA . GLU A 1 188 ? -2.377 -13.923 -10.528 1.00 80.56 188 GLU A CA 1
ATOM 1463 C C . GLU A 1 188 ? -1.740 -13.122 -11.670 1.00 80.56 188 GLU A C 1
ATOM 1465 O O . GLU A 1 188 ? -1.954 -13.394 -12.855 1.00 80.56 188 GLU A O 1
ATOM 1470 N N . LEU A 1 189 ? -0.969 -12.100 -11.306 1.00 83.81 189 LEU A N 1
ATOM 1471 C CA . LEU A 1 189 ? -0.168 -11.301 -12.228 1.00 83.81 189 LEU A CA 1
ATOM 1472 C C . LEU A 1 189 ? 1.310 -11.519 -11.911 1.00 83.81 189 LEU A C 1
ATOM 1474 O O . LEU A 1 189 ? 1.677 -11.811 -10.774 1.00 83.81 189 LEU A O 1
ATOM 1478 N N . SER A 1 190 ? 2.173 -11.355 -12.914 1.00 87.81 190 SER A N 1
ATOM 1479 C CA . SER A 1 190 ? 3.619 -11.439 -12.700 1.00 87.81 190 SER A CA 1
ATOM 1480 C C . SER A 1 190 ? 4.076 -10.381 -11.692 1.00 87.81 190 SER A C 1
ATOM 1482 O O . SER A 1 190 ? 3.782 -9.194 -11.862 1.00 87.81 190 SER A O 1
ATOM 1484 N N . LYS A 1 191 ? 4.859 -10.795 -10.685 1.00 83.38 191 LYS A N 1
ATOM 1485 C CA . LYS A 1 191 ? 5.469 -9.886 -9.696 1.00 83.38 191 LYS A CA 1
ATOM 1486 C C . LYS A 1 191 ? 6.310 -8.797 -10.367 1.00 83.38 191 LYS A C 1
ATOM 1488 O O . LYS A 1 191 ? 6.314 -7.658 -9.915 1.00 83.38 191 LYS A O 1
ATOM 1493 N N . SER A 1 192 ? 6.940 -9.112 -11.500 1.00 86.56 192 SER A N 1
ATOM 1494 C CA . SER A 1 192 ? 7.715 -8.150 -12.289 1.00 86.56 192 SER A CA 1
ATOM 1495 C C . SER A 1 192 ? 6.850 -7.022 -12.860 1.00 86.56 192 SER A C 1
ATOM 1497 O O . SER A 1 192 ? 7.301 -5.886 -12.934 1.00 86.56 192 SER A O 1
ATOM 1499 N N . ALA A 1 193 ? 5.596 -7.296 -13.236 1.00 89.69 193 ALA A N 1
ATOM 1500 C CA . ALA A 1 193 ? 4.700 -6.254 -13.740 1.00 89.69 193 ALA A CA 1
ATOM 1501 C C . ALA A 1 193 ? 4.338 -5.248 -12.636 1.00 89.69 193 ALA A C 1
ATOM 1503 O O . ALA A 1 193 ? 4.322 -4.042 -12.879 1.00 89.69 193 ALA A O 1
ATOM 1504 N N . PHE A 1 194 ? 4.104 -5.745 -11.416 1.00 87.38 194 PHE A N 1
ATOM 1505 C CA . PHE A 1 194 ? 3.940 -4.895 -10.239 1.00 87.38 194 PHE A CA 1
ATOM 1506 C C . PHE A 1 194 ? 5.214 -4.096 -9.953 1.00 87.38 194 PHE A C 1
ATOM 1508 O O . PHE A 1 194 ? 5.128 -2.886 -9.788 1.00 87.38 194 PHE A O 1
ATOM 1515 N N . ALA A 1 195 ? 6.383 -4.743 -9.972 1.00 87.94 195 ALA A N 1
ATOM 1516 C CA . ALA A 1 195 ? 7.674 -4.100 -9.744 1.00 87.94 195 ALA A CA 1
ATOM 1517 C C . ALA A 1 195 ? 7.926 -2.910 -10.679 1.00 87.94 195 ALA A C 1
ATOM 1519 O O . ALA A 1 195 ? 8.243 -1.822 -10.208 1.00 87.94 195 ALA A O 1
ATOM 1520 N N . PHE A 1 196 ? 7.736 -3.085 -11.992 1.00 87.69 196 PHE A N 1
ATOM 1521 C CA . PHE A 1 196 ? 7.940 -2.002 -12.957 1.00 87.69 196 PHE A CA 1
ATOM 1522 C C . PHE A 1 196 ? 6.949 -0.851 -12.756 1.00 87.69 196 PHE A C 1
ATOM 1524 O O . PHE A 1 196 ? 7.348 0.312 -12.768 1.00 87.69 196 PHE A O 1
ATOM 1531 N N . LEU A 1 197 ? 5.668 -1.157 -12.522 1.00 90.62 197 LEU A N 1
ATOM 1532 C CA . LEU A 1 197 ? 4.653 -0.132 -12.270 1.00 90.62 197 LEU A CA 1
ATOM 1533 C C . LEU A 1 197 ? 4.932 0.633 -10.972 1.00 90.62 197 LEU A C 1
ATOM 1535 O O . LEU A 1 197 ? 4.834 1.859 -10.932 1.00 90.62 197 LEU A O 1
ATOM 1539 N N . PHE A 1 198 ? 5.269 -0.095 -9.911 1.00 89.81 198 PHE A N 1
ATOM 1540 C CA . PHE A 1 198 ? 5.555 0.473 -8.605 1.00 89.81 198 PHE A CA 1
ATOM 1541 C C . PHE A 1 198 ? 6.843 1.304 -8.634 1.00 89.81 198 PHE A C 1
ATOM 1543 O O . PHE A 1 198 ? 6.855 2.422 -8.124 1.00 89.81 198 PHE A O 1
ATOM 1550 N N . GLY A 1 199 ? 7.892 0.821 -9.305 1.00 88.62 199 GLY A N 1
ATOM 1551 C CA . GLY A 1 199 ? 9.138 1.558 -9.508 1.00 88.62 199 GLY A CA 1
ATOM 1552 C C . GLY A 1 199 ? 8.918 2.890 -10.228 1.00 88.62 199 GLY A C 1
ATOM 1553 O O . GLY A 1 199 ? 9.407 3.920 -9.765 1.00 88.62 199 GLY A O 1
ATOM 1554 N N . GLU A 1 200 ? 8.119 2.907 -11.299 1.00 89.56 200 GLU A N 1
ATOM 1555 C CA . GLU A 1 200 ? 7.742 4.158 -11.973 1.00 89.56 200 GLU A CA 1
ATOM 1556 C C . GLU A 1 200 ? 6.866 5.062 -11.096 1.00 89.56 200 GLU A C 1
ATOM 1558 O O . GLU A 1 200 ? 7.022 6.283 -11.124 1.00 89.56 200 GLU A O 1
ATOM 1563 N N . MET A 1 201 ? 5.976 4.501 -10.272 1.00 89.69 201 MET A N 1
ATOM 1564 C CA . MET A 1 201 ? 5.172 5.280 -9.324 1.00 89.69 201 MET A CA 1
ATOM 1565 C C . MET A 1 201 ? 6.049 5.983 -8.276 1.00 89.69 201 MET A C 1
ATOM 1567 O O . MET A 1 201 ? 5.838 7.168 -8.006 1.00 89.69 201 MET A O 1
ATOM 1571 N N . VAL A 1 202 ? 7.055 5.291 -7.731 1.00 89.12 202 VAL A N 1
ATOM 1572 C CA . VAL A 1 202 ? 8.029 5.864 -6.785 1.00 89.12 202 VAL A CA 1
ATOM 1573 C C . VAL A 1 202 ? 8.869 6.944 -7.466 1.00 89.12 202 VAL A C 1
ATOM 1575 O O . VAL A 1 202 ? 8.945 8.060 -6.954 1.00 89.12 202 VAL A O 1
ATOM 1578 N N . GLN A 1 203 ? 9.427 6.670 -8.650 1.00 87.69 203 GLN A N 1
ATOM 1579 C CA . GLN A 1 203 ? 10.190 7.663 -9.419 1.00 87.69 203 GLN A CA 1
ATOM 1580 C C . GLN A 1 203 ? 9.344 8.897 -9.771 1.00 87.69 203 GLN A C 1
ATOM 1582 O O . GLN A 1 203 ? 9.820 10.033 -9.731 1.00 87.69 203 GLN A O 1
ATOM 1587 N N . HIS A 1 204 ? 8.072 8.697 -10.119 1.00 90.31 204 HIS A N 1
ATOM 1588 C CA . HIS A 1 204 ? 7.148 9.786 -10.412 1.00 90.31 204 HIS A CA 1
ATOM 1589 C C . HIS A 1 204 ? 6.852 10.641 -9.176 1.00 90.31 204 HIS A C 1
ATOM 1591 O O . HIS A 1 204 ? 6.788 11.868 -9.283 1.00 90.31 204 HIS A O 1
ATOM 1597 N N . ALA A 1 205 ? 6.670 10.008 -8.016 1.00 89.19 205 ALA A N 1
ATOM 1598 C CA . ALA A 1 205 ? 6.464 10.706 -6.753 1.00 89.19 205 ALA A CA 1
ATOM 1599 C C . ALA A 1 205 ? 7.724 11.479 -6.333 1.00 89.19 205 ALA A C 1
ATOM 1601 O O . ALA A 1 205 ? 7.618 12.647 -5.968 1.00 89.19 205 ALA A O 1
ATOM 1602 N N . GLN A 1 206 ? 8.909 10.883 -6.490 1.00 86.56 206 GLN A N 1
ATOM 1603 C CA . GLN A 1 206 ? 10.195 11.513 -6.185 1.00 86.56 206 GLN A CA 1
ATOM 1604 C C . GLN A 1 206 ? 10.416 12.804 -6.989 1.00 86.56 206 GLN A C 1
ATOM 1606 O O . GLN A 1 206 ? 10.843 13.805 -6.431 1.00 86.56 206 GLN A O 1
ATOM 1611 N N . LYS A 1 207 ? 10.048 12.839 -8.278 1.00 89.00 207 LYS A N 1
ATOM 1612 C CA . LYS A 1 207 ? 10.162 14.049 -9.126 1.00 89.00 207 LYS A CA 1
ATOM 1613 C C . LYS A 1 207 ? 9.311 15.235 -8.649 1.00 89.00 207 LYS A C 1
ATOM 1615 O O . LYS A 1 207 ? 9.535 16.357 -9.091 1.00 89.00 207 LYS A O 1
ATOM 1620 N N . LYS A 1 208 ? 8.292 14.988 -7.823 1.00 89.12 208 LYS A N 1
ATOM 1621 C CA . LYS A 1 208 ? 7.324 15.996 -7.355 1.00 89.12 208 LYS A CA 1
ATOM 1622 C C . LYS A 1 208 ? 7.566 16.438 -5.916 1.00 89.12 208 LYS A C 1
ATOM 1624 O O . LYS A 1 208 ? 6.789 17.236 -5.397 1.00 89.12 208 LYS A O 1
ATOM 1629 N N . VAL A 1 209 ? 8.571 15.870 -5.265 1.00 89.00 209 VAL A N 1
ATOM 1630 C CA . VAL A 1 209 ? 8.765 15.965 -3.827 1.00 89.00 209 VAL A CA 1
ATOM 1631 C C . VAL A 1 209 ? 10.223 16.306 -3.530 1.00 89.00 209 VAL A C 1
ATOM 1633 O O . VAL A 1 209 ? 11.126 15.828 -4.206 1.00 89.00 209 VAL A O 1
ATOM 1636 N N . TYR A 1 210 ? 10.447 17.130 -2.508 1.00 83.06 210 TYR A N 1
ATOM 1637 C CA . TYR A 1 210 ? 11.764 17.672 -2.171 1.00 83.06 210 TYR A CA 1
ATOM 1638 C C . TYR A 1 210 ? 12.438 16.970 -0.972 1.00 83.06 210 TYR A C 1
ATOM 1640 O O . TYR A 1 210 ? 13.580 17.291 -0.659 1.00 83.06 210 TYR A O 1
ATOM 1648 N N . GLY A 1 211 ? 11.780 15.994 -0.322 1.00 85.25 211 GLY A N 1
ATOM 1649 C CA . GLY A 1 211 ? 12.320 15.271 0.838 1.00 85.25 211 GLY A CA 1
ATOM 1650 C C . GLY A 1 211 ? 11.787 13.842 1.028 1.00 85.25 211 GLY A C 1
ATOM 1651 O O . GLY A 1 211 ? 10.738 13.473 0.505 1.00 85.25 211 GLY A O 1
ATOM 1652 N N . VAL A 1 212 ? 12.515 13.034 1.811 1.00 85.94 212 VAL A N 1
ATOM 1653 C CA . VAL A 1 212 ? 12.190 11.618 2.102 1.00 85.94 212 VAL A CA 1
ATOM 1654 C C . VAL A 1 212 ? 10.843 11.485 2.817 1.00 85.94 212 VAL A C 1
ATOM 1656 O O . VAL A 1 212 ? 10.006 10.694 2.399 1.00 85.94 212 VAL A O 1
ATOM 1659 N N . GLN A 1 213 ? 10.599 12.315 3.833 1.00 88.38 213 GLN A N 1
ATOM 1660 C CA . GLN A 1 213 ? 9.356 12.303 4.613 1.00 88.38 213 GLN A CA 1
ATOM 1661 C C . GLN A 1 213 ? 8.129 12.657 3.765 1.00 88.38 213 GLN A C 1
ATOM 1663 O O . GLN A 1 213 ? 7.081 12.018 3.850 1.00 88.38 213 GLN A O 1
ATOM 1668 N N . ASP A 1 214 ? 8.266 13.645 2.882 1.00 89.75 214 ASP A N 1
ATOM 1669 C CA . ASP A 1 214 ? 7.204 14.009 1.949 1.00 89.75 214 ASP A CA 1
ATOM 1670 C C . ASP A 1 214 ? 6.944 12.893 0.927 1.00 89.75 214 ASP A C 1
ATOM 1672 O O . ASP A 1 214 ? 5.803 12.694 0.500 1.00 89.75 214 ASP A O 1
ATOM 1676 N N . LEU A 1 215 ? 7.984 12.142 0.541 1.00 89.00 215 LEU A N 1
ATOM 1677 C CA . LEU A 1 215 ? 7.864 11.027 -0.394 1.00 89.00 215 LEU A CA 1
ATOM 1678 C C . LEU A 1 215 ? 7.162 9.846 0.282 1.00 89.00 215 LEU A C 1
ATOM 1680 O O . LEU A 1 215 ? 6.226 9.294 -0.295 1.00 89.00 215 LEU A O 1
ATOM 1684 N N . GLU A 1 216 ? 7.521 9.524 1.523 1.00 90.31 216 GLU A N 1
ATOM 1685 C CA . GLU A 1 216 ? 6.816 8.539 2.353 1.00 90.31 216 GLU A CA 1
ATOM 1686 C C . GLU A 1 216 ? 5.345 8.922 2.540 1.00 90.31 216 GLU A C 1
ATOM 1688 O O . GLU A 1 216 ? 4.456 8.104 2.299 1.00 90.31 216 GLU A O 1
ATOM 1693 N N . LYS A 1 217 ? 5.060 10.192 2.853 1.00 92.25 217 LYS A N 1
ATOM 1694 C CA . LYS A 1 217 ? 3.689 10.713 2.945 1.00 92.25 217 LYS A CA 1
ATOM 1695 C C . LYS A 1 217 ? 2.937 10.582 1.619 1.00 92.25 217 LYS A C 1
ATOM 1697 O O . LYS A 1 217 ? 1.761 10.213 1.610 1.00 92.25 217 LYS A O 1
ATOM 1702 N N . LYS A 1 218 ? 3.590 10.858 0.485 1.00 93.19 218 LYS A N 1
ATOM 1703 C CA . LYS A 1 218 ? 2.983 10.720 -0.848 1.00 93.19 218 LYS A CA 1
ATOM 1704 C C . LYS A 1 218 ? 2.692 9.262 -1.200 1.00 93.19 218 LYS A C 1
ATOM 1706 O O . LYS A 1 218 ? 1.623 8.968 -1.737 1.00 93.19 218 LYS A O 1
ATOM 1711 N N . LEU A 1 219 ? 3.610 8.353 -0.881 1.00 92.19 219 LEU A N 1
ATOM 1712 C CA . LEU A 1 219 ? 3.426 6.915 -1.069 1.00 92.19 219 LEU A CA 1
ATOM 1713 C C . LEU A 1 219 ? 2.317 6.371 -0.168 1.00 92.19 219 LEU A C 1
ATOM 1715 O O . LEU A 1 219 ? 1.484 5.605 -0.651 1.00 92.19 219 LEU A O 1
ATOM 1719 N N . ASN A 1 220 ? 2.242 6.824 1.084 1.00 94.94 220 ASN A N 1
ATOM 1720 C CA . ASN A 1 220 ? 1.143 6.498 1.989 1.00 94.94 220 ASN A CA 1
ATOM 1721 C C . ASN A 1 220 ? -0.208 6.943 1.393 1.00 94.94 220 ASN A C 1
ATOM 1723 O O . ASN A 1 220 ? -1.104 6.114 1.286 1.00 94.94 220 ASN A O 1
ATOM 1727 N N . GLN A 1 221 ? -0.336 8.167 0.859 1.00 95.06 221 GLN A N 1
ATOM 1728 C CA . GLN A 1 221 ? -1.570 8.614 0.179 1.00 95.06 221 GLN A CA 1
ATOM 1729 C C . GLN A 1 221 ? -1.973 7.717 -1.005 1.00 95.06 221 GLN A C 1
ATOM 1731 O O . GLN A 1 221 ? -3.159 7.464 -1.229 1.00 95.06 221 GLN A O 1
ATOM 1736 N N . HIS A 1 222 ? -1.000 7.242 -1.790 1.00 94.50 222 HIS A N 1
ATOM 1737 C CA . HIS A 1 222 ? -1.265 6.302 -2.880 1.00 94.50 222 HIS A CA 1
ATOM 1738 C C . HIS A 1 222 ? -1.735 4.942 -2.356 1.00 94.50 222 HIS A C 1
ATOM 1740 O O . HIS A 1 222 ? -2.696 4.388 -2.891 1.00 94.50 222 HIS A O 1
ATOM 1746 N N . GLY A 1 223 ? -1.104 4.442 -1.293 1.00 95.25 223 GLY A N 1
ATOM 1747 C CA . GLY A 1 223 ? -1.517 3.228 -0.594 1.00 95.25 223 GLY A CA 1
ATOM 1748 C C . GLY A 1 223 ? -2.917 3.340 -0.002 1.00 95.25 223 GLY A C 1
ATOM 1749 O O . GLY A 1 223 ? -3.733 2.441 -0.176 1.00 95.25 223 GLY A O 1
ATOM 1750 N N . TYR A 1 224 ? -3.235 4.485 0.594 1.00 97.06 224 TYR A N 1
ATOM 1751 C CA . TYR A 1 224 ? -4.526 4.774 1.206 1.00 97.06 224 TYR A CA 1
ATOM 1752 C C . TYR A 1 224 ? -5.677 4.664 0.201 1.00 97.06 224 TYR A C 1
ATOM 1754 O O . TYR A 1 224 ? -6.642 3.931 0.417 1.00 97.06 224 TYR A O 1
ATOM 1762 N N . ALA A 1 225 ? -5.535 5.293 -0.970 1.00 96.50 225 ALA A N 1
ATOM 1763 C CA . ALA A 1 225 ? -6.534 5.199 -2.036 1.00 96.50 225 ALA A CA 1
ATOM 1764 C C . ALA A 1 225 ? -6.728 3.759 -2.556 1.00 96.50 225 ALA A C 1
ATOM 1766 O O . ALA A 1 225 ? -7.830 3.387 -2.972 1.00 96.50 225 ALA A O 1
ATOM 1767 N N . VAL A 1 226 ? -5.667 2.944 -2.549 1.00 95.62 226 VAL A N 1
ATOM 1768 C CA . VAL A 1 226 ? -5.747 1.518 -2.899 1.00 95.62 226 VAL A CA 1
ATOM 1769 C C . VAL A 1 226 ? -6.450 0.734 -1.792 1.00 95.62 226 VAL A C 1
ATOM 1771 O O . VAL A 1 226 ? -7.348 -0.049 -2.099 1.00 95.62 226 VAL A O 1
ATOM 1774 N N . GLY A 1 227 ? -6.099 0.974 -0.528 1.00 95.62 227 GLY A N 1
ATOM 1775 C CA . GLY A 1 227 ? -6.673 0.298 0.634 1.00 95.62 227 GLY A CA 1
ATOM 1776 C C . GLY A 1 227 ? -8.177 0.514 0.775 1.00 95.62 227 GLY A C 1
ATOM 1777 O O . GLY A 1 227 ? -8.899 -0.460 0.974 1.00 95.62 227 GLY A O 1
ATOM 1778 N N . GLN A 1 228 ? -8.670 1.736 0.549 1.00 94.69 228 GLN A N 1
ATOM 1779 C CA . GLN A 1 228 ? -10.110 2.033 0.581 1.00 94.69 228 GLN A CA 1
ATOM 1780 C C . GLN A 1 228 ? -10.902 1.162 -0.406 1.00 94.69 228 GLN A C 1
ATOM 1782 O O . GLN A 1 228 ? -11.876 0.506 -0.040 1.00 94.69 228 GLN A O 1
ATOM 1787 N N . ARG A 1 229 ? -10.445 1.104 -1.664 1.00 93.62 229 ARG A N 1
ATOM 1788 C CA . ARG A 1 229 ? -11.087 0.296 -2.716 1.00 93.62 229 ARG A CA 1
ATOM 1789 C C . ARG A 1 229 ? -10.914 -1.197 -2.463 1.00 93.62 229 ARG A C 1
ATOM 1791 O O . ARG A 1 229 ? -11.790 -1.994 -2.786 1.00 93.62 229 ARG A O 1
ATOM 1798 N N . PHE A 1 230 ? -9.764 -1.591 -1.922 1.00 92.06 230 PHE A N 1
ATOM 1799 C CA . PHE A 1 230 ? -9.470 -2.987 -1.643 1.00 92.06 230 PHE A CA 1
ATOM 1800 C C . PHE A 1 230 ? -10.342 -3.535 -0.514 1.00 92.06 230 PHE A C 1
ATOM 1802 O O . PHE A 1 230 ? -10.845 -4.649 -0.645 1.00 92.06 230 PHE A O 1
ATOM 1809 N N . LEU A 1 231 ? -10.573 -2.749 0.542 1.00 91.88 231 LEU A N 1
ATOM 1810 C CA . LEU A 1 231 ? -11.441 -3.125 1.655 1.00 91.88 231 LEU A CA 1
ATOM 1811 C C . LEU A 1 231 ? -12.863 -3.438 1.180 1.00 91.88 231 LEU A C 1
ATOM 1813 O O . LEU A 1 231 ? -13.395 -4.500 1.497 1.00 91.88 231 LEU A O 1
ATOM 1817 N N . GLU A 1 232 ? -13.454 -2.552 0.377 1.00 89.50 232 GLU A N 1
ATOM 1818 C CA . GLU A 1 232 ? -14.801 -2.744 -0.172 1.00 89.50 232 GLU A CA 1
ATOM 1819 C C . GLU A 1 232 ? -14.896 -4.046 -0.984 1.00 89.50 232 GLU A C 1
ATOM 1821 O O . GLU A 1 232 ? -15.806 -4.857 -0.791 1.00 89.50 232 GLU A O 1
ATOM 1826 N N . LEU A 1 233 ? -13.903 -4.301 -1.842 1.00 88.81 233 LEU A N 1
ATOM 1827 C CA . LEU A 1 233 ? -13.827 -5.530 -2.633 1.00 88.81 233 LEU A CA 1
ATOM 1828 C C . LEU A 1 233 ? -13.641 -6.782 -1.771 1.00 88.81 233 LEU A C 1
ATOM 1830 O O . LEU A 1 233 ? -14.162 -7.845 -2.121 1.00 88.81 233 LEU A O 1
ATOM 1834 N N . LEU A 1 234 ? -12.869 -6.687 -0.690 1.00 88.50 234 LEU A N 1
ATOM 1835 C CA . LEU A 1 234 ? -12.582 -7.810 0.196 1.00 88.50 234 LEU A CA 1
ATOM 1836 C C . LEU A 1 234 ? -13.832 -8.203 0.991 1.00 88.50 234 LEU A C 1
ATOM 1838 O O . LEU A 1 234 ? -14.230 -9.367 0.957 1.00 88.50 234 LEU A O 1
ATOM 1842 N N . LEU A 1 235 ? -14.525 -7.223 1.575 1.00 87.88 235 LEU A N 1
ATOM 1843 C CA . LEU A 1 235 ? -15.792 -7.439 2.278 1.00 87.88 235 LEU A CA 1
ATOM 1844 C C . LEU A 1 235 ? -16.883 -7.974 1.340 1.00 87.88 235 LEU A C 1
ATOM 1846 O O . LEU A 1 235 ? -17.605 -8.907 1.695 1.00 87.88 235 LEU A O 1
ATOM 1850 N N . TRP A 1 236 ? -16.966 -7.450 0.112 1.00 87.06 236 TRP A N 1
ATOM 1851 C CA . TRP A 1 236 ? -17.898 -7.960 -0.897 1.00 87.06 236 TRP A CA 1
ATOM 1852 C C . TRP A 1 236 ? -17.643 -9.434 -1.243 1.00 87.06 236 TRP A C 1
ATOM 1854 O O . TRP A 1 236 ? -18.581 -10.212 -1.429 1.00 87.06 236 TRP A O 1
ATOM 1864 N N . ARG A 1 237 ? -16.369 -9.836 -1.333 1.00 85.75 237 ARG A N 1
ATOM 1865 C CA . ARG A 1 237 ? -15.974 -11.217 -1.655 1.00 85.75 237 ARG A CA 1
ATOM 1866 C C . ARG A 1 237 ? -16.267 -12.203 -0.531 1.00 85.75 237 ARG A C 1
ATOM 1868 O O . ARG A 1 237 ? -16.571 -13.355 -0.844 1.00 85.75 237 ARG A O 1
ATOM 1875 N N . ASP A 1 238 ? -16.176 -11.768 0.721 1.00 83.56 238 ASP A N 1
ATOM 1876 C CA . ASP A 1 238 ? -16.506 -12.593 1.887 1.00 83.56 238 ASP A CA 1
ATOM 1877 C C . ASP A 1 238 ? -18.025 -12.724 2.090 1.00 83.56 238 ASP A C 1
ATOM 1879 O O . ASP A 1 238 ? -18.505 -13.724 2.631 1.00 83.56 238 ASP A O 1
ATOM 1883 N N . GLY A 1 239 ? -18.811 -11.765 1.589 1.00 82.38 239 GLY A N 1
ATOM 1884 C CA . GLY A 1 239 ? -20.268 -11.853 1.529 1.00 82.38 239 GLY A CA 1
ATOM 1885 C C . GLY A 1 239 ? -20.892 -12.081 2.907 1.00 82.38 239 GLY A C 1
ATOM 1886 O O . GLY A 1 239 ? -20.684 -11.303 3.831 1.00 82.38 239 GLY A O 1
ATOM 1887 N N . ARG A 1 240 ? -21.655 -13.170 3.069 1.00 75.50 240 ARG A N 1
ATOM 1888 C CA . ARG A 1 240 ? -22.308 -13.515 4.351 1.00 75.50 240 ARG A CA 1
ATOM 1889 C C . ARG A 1 240 ? -21.328 -13.927 5.455 1.00 75.50 240 ARG A C 1
ATOM 1891 O O . ARG A 1 240 ? -21.730 -13.990 6.611 1.00 75.50 240 ARG A O 1
ATOM 1898 N N . THR A 1 241 ? -20.078 -14.220 5.109 1.00 81.25 241 THR A N 1
ATOM 1899 C CA . THR A 1 241 ? -19.015 -14.570 6.061 1.00 81.25 241 THR A CA 1
ATOM 1900 C C . THR A 1 241 ? -18.240 -13.334 6.525 1.00 81.25 241 THR A C 1
ATOM 1902 O O . THR A 1 241 ? -17.438 -13.438 7.449 1.00 81.25 241 THR A O 1
ATOM 1905 N N . ALA A 1 242 ? -18.495 -12.158 5.935 1.00 78.75 242 ALA A N 1
ATOM 1906 C CA . ALA A 1 242 ? -17.856 -10.914 6.340 1.00 78.75 242 ALA A CA 1
ATOM 1907 C C . ALA A 1 242 ? -18.240 -10.572 7.787 1.00 78.75 242 ALA A C 1
ATOM 1909 O O . ALA A 1 242 ? -19.360 -10.149 8.086 1.00 78.75 242 ALA A O 1
ATOM 1910 N N . LYS A 1 243 ? -17.293 -10.771 8.702 1.00 82.62 243 LYS A N 1
ATOM 1911 C CA . LYS A 1 243 ? -17.443 -10.418 10.108 1.00 82.62 243 LYS A CA 1
ATOM 1912 C C . LYS A 1 243 ? -16.934 -8.997 10.311 1.00 82.62 243 LYS A C 1
ATOM 1914 O O . LYS A 1 243 ? -15.785 -8.687 10.009 1.00 82.62 243 LYS A O 1
ATOM 1919 N N . ARG A 1 244 ? -17.793 -8.123 10.839 1.00 86.81 244 ARG A N 1
ATOM 1920 C CA . ARG A 1 244 ? -17.369 -6.787 11.261 1.00 86.81 244 ARG A CA 1
ATOM 1921 C C . ARG A 1 244 ? -16.635 -6.906 12.589 1.00 86.81 244 ARG A C 1
ATOM 1923 O O . ARG A 1 244 ? -17.252 -7.197 13.613 1.00 86.81 244 ARG A O 1
ATOM 1930 N N . GLU A 1 245 ? -15.333 -6.662 12.566 1.00 90.00 245 GLU A N 1
ATOM 1931 C CA . GLU A 1 245 ? -14.544 -6.649 13.790 1.00 90.00 245 GLU A CA 1
ATOM 1932 C C . GLU A 1 245 ? -14.895 -5.435 14.654 1.00 90.00 245 GLU A C 1
ATOM 1934 O O . GLU A 1 245 ? -15.026 -4.310 14.172 1.00 90.00 245 GLU A O 1
ATOM 1939 N N . THR A 1 246 ? -15.095 -5.685 15.947 1.00 89.62 246 THR A N 1
ATOM 1940 C CA . THR A 1 246 ? -15.422 -4.658 16.945 1.00 89.62 246 THR A CA 1
ATOM 1941 C C . THR A 1 246 ? -14.310 -4.469 17.966 1.00 89.62 246 THR A C 1
ATOM 1943 O O . THR A 1 246 ? -14.293 -3.438 18.625 1.00 89.62 246 THR A O 1
ATOM 1946 N N . ARG A 1 247 ? -13.365 -5.407 18.069 1.00 91.94 247 ARG A N 1
ATOM 1947 C CA . ARG A 1 247 ? -12.250 -5.392 19.024 1.00 91.94 247 ARG A CA 1
ATOM 1948 C C . ARG A 1 247 ? -10.949 -4.989 18.336 1.00 91.94 247 ARG A C 1
ATOM 1950 O O . ARG A 1 247 ? -10.713 -5.445 17.216 1.00 91.94 247 ARG A O 1
ATOM 1957 N N . ILE A 1 248 ? -10.083 -4.240 19.027 1.00 93.06 248 ILE A N 1
ATOM 1958 C CA . ILE A 1 248 ? -8.747 -3.862 18.511 1.00 93.06 248 ILE A CA 1
ATOM 1959 C C . ILE A 1 248 ? -7.943 -5.106 18.099 1.00 93.06 248 ILE A C 1
ATOM 1961 O O . ILE A 1 248 ? -7.451 -5.194 16.976 1.00 93.06 248 ILE A O 1
ATOM 1965 N N . LEU A 1 249 ? -7.869 -6.122 18.965 1.00 92.00 249 LEU A N 1
ATOM 1966 C CA . LEU A 1 249 ? -7.134 -7.351 18.646 1.00 92.00 249 LEU A CA 1
ATOM 1967 C C . LEU A 1 249 ? -7.731 -8.089 17.434 1.00 92.00 249 LEU A C 1
ATOM 1969 O O . LEU A 1 249 ? -6.989 -8.623 16.615 1.00 92.00 249 LEU A O 1
ATOM 1973 N N . GLY A 1 250 ? -9.061 -8.077 17.295 1.00 93.06 250 GLY A N 1
ATOM 1974 C CA . GLY A 1 250 ? -9.756 -8.711 16.173 1.00 93.06 250 GLY A CA 1
ATOM 1975 C C . GLY A 1 250 ? -9.422 -8.053 14.835 1.00 93.06 250 GLY A C 1
ATOM 1976 O O . GLY A 1 250 ? -9.105 -8.752 13.873 1.00 93.06 250 GLY A O 1
ATOM 1977 N N . ILE A 1 251 ? -9.413 -6.715 14.773 1.00 94.50 251 ILE A N 1
ATOM 1978 C CA . ILE A 1 251 ? -9.059 -6.002 13.537 1.00 94.50 251 ILE A CA 1
ATOM 1979 C C . ILE A 1 251 ? -7.568 -6.143 13.195 1.00 94.50 251 ILE A C 1
ATOM 1981 O O . ILE A 1 251 ? -7.220 -6.314 12.027 1.00 94.50 251 ILE A O 1
ATOM 1985 N N . LEU A 1 252 ? -6.683 -6.165 14.195 1.00 95.06 252 LEU A N 1
ATOM 1986 C CA . LEU A 1 252 ? -5.252 -6.392 13.971 1.00 95.06 252 LEU A CA 1
ATOM 1987 C C . LEU A 1 252 ? -4.970 -7.803 13.430 1.00 95.06 252 LEU A C 1
ATOM 1989 O O . LEU A 1 252 ? -4.169 -7.952 12.508 1.00 95.06 252 LEU A O 1
ATOM 1993 N N . GLN A 1 253 ? -5.671 -8.824 13.935 1.00 94.00 253 GLN A N 1
ATOM 1994 C CA . GLN A 1 253 ? -5.609 -10.190 13.399 1.00 94.00 253 GLN A CA 1
ATOM 1995 C C . GLN A 1 253 ? -6.185 -10.286 11.981 1.00 94.00 253 GLN A C 1
ATOM 1997 O O . GLN A 1 253 ? -5.651 -11.001 11.131 1.00 94.00 253 GLN A O 1
ATOM 2002 N N . PHE A 1 254 ? -7.260 -9.550 11.697 1.00 93.62 254 PHE A N 1
ATOM 2003 C CA . PHE A 1 254 ? -7.803 -9.456 10.345 1.00 93.62 254 PHE A CA 1
ATOM 2004 C C . PHE A 1 254 ? -6.781 -8.853 9.369 1.00 93.62 254 PHE A C 1
ATOM 2006 O O . PHE A 1 254 ? -6.605 -9.366 8.262 1.00 93.62 254 PHE A O 1
ATOM 2013 N N . ILE A 1 255 ? -6.052 -7.815 9.785 1.00 95.00 255 ILE A N 1
ATOM 2014 C CA . ILE A 1 255 ? -4.992 -7.207 8.973 1.00 95.00 255 ILE A CA 1
ATOM 2015 C C . ILE A 1 255 ? -3.841 -8.199 8.752 1.00 95.00 255 ILE A C 1
ATOM 2017 O O . ILE A 1 255 ? -3.443 -8.426 7.607 1.00 95.00 255 ILE A O 1
ATOM 2021 N N . SER A 1 256 ? -3.331 -8.829 9.814 1.00 94.31 256 SER A N 1
ATOM 2022 C CA . SER A 1 256 ? -2.173 -9.730 9.725 1.00 94.31 256 SER A CA 1
ATOM 2023 C C . SER A 1 256 ? -2.457 -11.019 8.942 1.00 94.31 256 SER A C 1
ATOM 2025 O O . SER A 1 256 ? -1.576 -11.512 8.233 1.00 94.31 256 SER A O 1
ATOM 2027 N N . HIS A 1 257 ? -3.671 -11.570 9.029 1.00 91.81 257 HIS A N 1
ATOM 2028 C CA . HIS A 1 257 ? -4.000 -12.858 8.413 1.00 91.81 257 HIS A CA 1
ATOM 2029 C C . HIS A 1 257 ? -4.816 -12.745 7.128 1.00 91.81 257 HIS A C 1
ATOM 2031 O O . HIS A 1 257 ? -4.519 -13.461 6.169 1.00 91.81 257 HIS A O 1
ATOM 2037 N N . THR A 1 258 ? -5.830 -11.881 7.086 1.00 91.94 258 THR A N 1
ATOM 2038 C CA . THR A 1 258 ? -6.763 -11.799 5.951 1.00 91.94 258 THR A CA 1
ATOM 2039 C C . THR A 1 258 ? -6.279 -10.791 4.920 1.00 91.94 258 THR A C 1
ATOM 2041 O O . THR A 1 258 ? -6.089 -11.153 3.757 1.00 91.94 258 THR A O 1
ATOM 2044 N N . LEU A 1 259 ? -6.022 -9.546 5.336 1.00 92.25 259 LEU A N 1
ATOM 2045 C CA . LEU A 1 259 ? -5.575 -8.488 4.427 1.00 92.25 259 LEU A CA 1
ATOM 2046 C C . LEU A 1 259 ? -4.213 -8.833 3.811 1.00 92.25 259 LEU A C 1
ATOM 2048 O O . LEU A 1 259 ? -4.071 -8.835 2.588 1.00 92.25 259 LEU A O 1
ATOM 2052 N N . TYR A 1 260 ? -3.235 -9.189 4.648 1.00 92.31 260 TYR A N 1
ATOM 2053 C CA . TYR A 1 260 ? -1.882 -9.530 4.200 1.00 92.31 260 TYR A CA 1
ATOM 2054 C C . TYR A 1 260 ? -1.868 -10.709 3.224 1.00 92.31 260 TYR A C 1
ATOM 2056 O O . TYR A 1 260 ? -1.276 -10.618 2.147 1.00 92.31 260 TYR A O 1
ATOM 2064 N N . ARG A 1 261 ? -2.609 -11.782 3.527 1.00 91.38 261 ARG A N 1
ATOM 2065 C CA . ARG A 1 261 ? -2.742 -12.924 2.614 1.00 91.38 261 ARG A CA 1
ATOM 2066 C C . ARG A 1 261 ? -3.413 -12.523 1.301 1.00 91.38 261 ARG A C 1
ATOM 2068 O O . ARG A 1 261 ? -3.008 -13.012 0.251 1.00 91.38 261 ARG A O 1
ATOM 2075 N N . ALA A 1 262 ? -4.408 -11.641 1.336 1.00 89.56 262 ALA A N 1
ATOM 2076 C CA . ALA A 1 262 ? -5.108 -11.210 0.131 1.00 89.56 262 ALA A CA 1
ATOM 2077 C C . ALA A 1 262 ? -4.227 -10.365 -0.809 1.00 89.56 262 ALA A C 1
ATOM 2079 O O . ALA A 1 262 ? -4.405 -10.445 -2.025 1.00 89.56 262 ALA A O 1
ATOM 2080 N N . ILE A 1 263 ? -3.286 -9.583 -0.268 1.00 88.88 263 ILE A N 1
ATOM 2081 C CA . ILE A 1 263 ? -2.397 -8.715 -1.059 1.00 88.88 263 ILE A CA 1
ATOM 2082 C C . ILE A 1 263 ? -1.110 -9.450 -1.460 1.00 88.88 263 ILE A C 1
ATOM 2084 O O . ILE A 1 263 ? -0.715 -9.414 -2.624 1.00 88.88 263 ILE A O 1
ATOM 2088 N N . PHE A 1 264 ? -0.467 -10.136 -0.513 1.00 87.94 264 PHE A N 1
ATOM 2089 C CA . PHE A 1 264 ? 0.891 -10.671 -0.665 1.00 87.94 264 PHE A CA 1
ATOM 2090 C C . PHE A 1 264 ? 0.956 -12.199 -0.757 1.00 87.94 264 PHE A C 1
ATOM 2092 O O . PHE A 1 264 ? 2.043 -12.750 -0.918 1.00 87.94 264 PHE A O 1
ATOM 2099 N N . GLN A 1 265 ? -0.182 -12.898 -0.657 1.00 88.81 265 GLN A N 1
ATOM 2100 C CA . GLN A 1 265 ? -0.256 -14.370 -0.592 1.00 88.81 265 GLN A CA 1
ATOM 2101 C C . GLN A 1 265 ? 0.533 -14.980 0.582 1.00 88.81 265 GLN A C 1
ATOM 2103 O O . GLN A 1 265 ? 0.812 -16.178 0.606 1.00 88.81 265 GLN A O 1
ATOM 2108 N N . LYS A 1 266 ? 0.846 -14.164 1.593 1.00 90.12 266 LYS A N 1
ATOM 2109 C CA . LYS A 1 266 ? 1.577 -14.523 2.809 1.00 90.12 266 LYS A CA 1
ATOM 2110 C C . LYS A 1 266 ? 0.938 -13.779 3.993 1.00 90.12 266 LYS A C 1
ATOM 2112 O O . LYS A 1 266 ? 0.584 -12.613 3.821 1.00 90.12 266 LYS A O 1
ATOM 2117 N N . PRO A 1 267 ? 0.732 -14.415 5.161 1.00 92.62 267 PRO A N 1
ATOM 2118 C CA . PRO A 1 267 ? 0.372 -13.680 6.374 1.00 92.62 267 PRO A CA 1
ATOM 2119 C C . PRO A 1 267 ? 1.538 -12.789 6.836 1.00 92.62 267 PRO A C 1
ATOM 2121 O O . PRO A 1 267 ? 2.688 -13.042 6.478 1.00 92.62 267 PRO A O 1
ATOM 2124 N N . ALA A 1 268 ? 1.253 -11.775 7.651 1.00 92.94 268 ALA A N 1
ATOM 2125 C CA . ALA A 1 268 ? 2.310 -11.042 8.345 1.00 92.94 268 ALA A CA 1
ATOM 2126 C C . ALA A 1 268 ? 3.068 -11.975 9.308 1.00 92.94 268 ALA A C 1
ATOM 2128 O O . ALA A 1 268 ? 2.486 -12.931 9.830 1.00 92.94 268 ALA A O 1
ATOM 2129 N N . ASP A 1 269 ? 4.355 -11.706 9.532 1.00 92.81 269 ASP A N 1
ATOM 2130 C CA . ASP A 1 269 ? 5.218 -12.603 10.307 1.00 92.81 269 ASP A CA 1
ATOM 2131 C C . ASP A 1 269 ? 4.957 -12.481 11.811 1.00 92.81 269 ASP A C 1
ATOM 2133 O O . ASP A 1 269 ? 4.804 -13.493 12.498 1.00 92.81 269 ASP A O 1
ATOM 2137 N N . THR A 1 270 ? 4.859 -11.247 12.316 1.00 93.50 270 THR A N 1
ATOM 2138 C CA . THR A 1 270 ? 4.700 -10.994 13.754 1.00 93.50 270 THR A CA 1
ATOM 2139 C C . THR A 1 270 ? 3.703 -9.871 14.024 1.00 93.50 270 THR A C 1
ATOM 2141 O O . THR A 1 270 ? 3.702 -8.856 13.328 1.00 93.50 270 THR A O 1
ATOM 2144 N N . LEU A 1 271 ? 2.879 -10.040 15.062 1.00 94.38 271 LEU A N 1
ATOM 2145 C CA . LEU A 1 271 ? 2.004 -9.015 15.637 1.00 94.38 271 LEU A CA 1
ATOM 2146 C C . LEU A 1 271 ? 2.367 -8.850 17.117 1.00 94.38 271 LEU A C 1
ATOM 2148 O O . LEU A 1 271 ? 2.254 -9.801 17.889 1.00 94.38 271 LEU A O 1
ATOM 2152 N N . GLU A 1 272 ? 2.783 -7.651 17.506 1.00 92.44 272 GLU A N 1
ATOM 2153 C CA . GLU A 1 272 ? 3.227 -7.320 18.860 1.00 92.44 272 GLU A CA 1
ATOM 2154 C C . GLU A 1 272 ? 2.479 -6.087 19.372 1.00 92.44 272 GLU A C 1
ATOM 2156 O O . GLU A 1 272 ? 2.180 -5.162 18.619 1.00 92.44 272 GLU A O 1
ATOM 2161 N N . LYS A 1 273 ? 2.169 -6.063 20.669 1.00 90.25 273 LYS A N 1
ATOM 2162 C CA . LYS A 1 273 ? 1.730 -4.845 21.355 1.00 90.25 273 LYS A CA 1
ATOM 2163 C C . LYS A 1 273 ? 2.963 -4.160 21.940 1.00 90.25 273 LYS A C 1
ATOM 2165 O O . LYS A 1 273 ? 3.800 -4.842 22.541 1.00 90.25 273 LYS A O 1
ATOM 2170 N N . VAL A 1 274 ? 3.070 -2.842 21.787 1.00 89.94 274 VAL A N 1
ATOM 2171 C CA . VAL A 1 274 ? 4.159 -2.080 22.406 1.00 89.94 274 VAL A CA 1
ATOM 2172 C C . VAL A 1 274 ? 4.004 -2.155 23.927 1.00 89.94 274 VAL A C 1
ATOM 2174 O O . VAL A 1 274 ? 2.905 -2.039 24.460 1.00 89.94 274 VAL A O 1
ATOM 2177 N N . ARG A 1 275 ? 5.102 -2.419 24.646 1.00 85.81 275 ARG A N 1
ATOM 2178 C CA . ARG A 1 275 ? 5.058 -2.591 26.113 1.00 85.81 275 ARG A CA 1
ATOM 2179 C C . ARG A 1 275 ? 4.866 -1.274 26.854 1.00 85.81 275 ARG A C 1
ATOM 2181 O O . ARG A 1 275 ? 4.285 -1.263 27.929 1.00 85.81 275 ARG A O 1
ATOM 2188 N N . GLU A 1 276 ? 5.412 -0.205 26.290 1.00 87.31 276 GLU A N 1
ATOM 2189 C CA . GLU A 1 276 ? 5.464 1.121 26.905 1.00 87.31 276 GLU A CA 1
ATOM 2190 C C . GLU A 1 276 ? 4.152 1.893 26.717 1.00 87.31 276 GLU A C 1
ATOM 2192 O O . GLU A 1 276 ? 3.778 2.671 27.588 1.00 87.31 276 GLU A O 1
ATOM 2197 N N . ASN A 1 277 ? 3.429 1.626 25.623 1.00 87.69 277 ASN A N 1
ATOM 2198 C CA . ASN A 1 277 ? 2.276 2.397 25.174 1.00 87.69 277 ASN A CA 1
ATOM 2199 C C . ASN A 1 277 ? 1.100 1.473 24.824 1.00 87.69 277 ASN A C 1
ATOM 2201 O O . ASN A 1 277 ? 1.212 0.591 23.971 1.00 87.69 277 ASN A O 1
ATOM 2205 N N . ASP A 1 278 ? -0.052 1.684 25.466 1.00 86.88 278 ASP A N 1
ATOM 2206 C CA . ASP A 1 278 ? -1.267 0.889 25.233 1.00 86.88 278 ASP A CA 1
ATOM 2207 C C . ASP A 1 278 ? -1.965 1.209 23.898 1.00 86.88 278 ASP A C 1
ATOM 2209 O O . ASP A 1 278 ? -2.766 0.402 23.411 1.00 86.88 278 ASP A O 1
ATOM 2213 N N . ASP A 1 279 ? -1.676 2.380 23.327 1.00 91.31 279 ASP A N 1
ATOM 2214 C CA . ASP A 1 279 ? -2.198 2.896 22.057 1.00 91.31 279 ASP A CA 1
ATOM 2215 C C . ASP A 1 279 ? -1.405 2.424 20.835 1.00 91.31 279 ASP A C 1
ATOM 2217 O O . ASP A 1 279 ? -1.848 2.638 19.704 1.00 91.31 279 ASP A O 1
ATOM 2221 N N . GLU A 1 280 ? -0.276 1.744 21.045 1.00 94.50 280 GLU A N 1
ATOM 2222 C CA . GLU A 1 280 ? 0.661 1.390 19.985 1.00 94.50 280 GLU A CA 1
ATOM 2223 C C . GLU A 1 280 ? 0.787 -0.127 19.780 1.00 94.50 280 GLU A C 1
ATOM 2225 O O . GLU A 1 280 ? 1.002 -0.923 20.699 1.00 94.50 280 GLU A O 1
ATOM 2230 N N . TYR A 1 281 ? 0.673 -0.532 18.518 1.00 95.94 281 TYR A N 1
ATOM 2231 C CA . TYR A 1 281 ? 0.781 -1.916 18.066 1.00 95.94 281 TYR A CA 1
ATOM 2232 C C . TYR A 1 281 ? 1.748 -1.996 16.888 1.00 95.94 281 TYR A C 1
ATOM 2234 O O . TYR A 1 281 ? 1.875 -1.060 16.103 1.00 95.94 281 TYR A O 1
ATOM 2242 N N . MET A 1 282 ? 2.434 -3.124 16.750 1.00 95.38 282 MET A N 1
ATOM 2243 C CA . MET A 1 282 ? 3.468 -3.342 15.745 1.00 95.38 282 MET A CA 1
ATOM 2244 C C . MET A 1 282 ? 3.142 -4.584 14.920 1.00 95.38 282 MET A C 1
ATOM 2246 O O . MET A 1 282 ? 2.941 -5.670 15.463 1.00 95.38 282 MET A O 1
ATOM 2250 N N . ILE A 1 283 ? 3.129 -4.440 13.596 1.00 95.81 283 ILE A N 1
ATOM 2251 C CA . ILE A 1 283 ? 3.083 -5.568 12.656 1.00 95.81 283 ILE A CA 1
ATOM 2252 C C . ILE A 1 283 ? 4.434 -5.641 11.951 1.00 95.81 283 ILE A C 1
ATOM 2254 O O . ILE A 1 283 ? 4.875 -4.652 11.379 1.00 95.81 283 ILE A O 1
ATOM 2258 N N . SER A 1 284 ? 5.102 -6.791 11.981 1.00 93.69 284 SER A N 1
ATOM 2259 C CA . SER A 1 284 ? 6.391 -6.999 11.308 1.00 93.69 284 SER A CA 1
ATOM 2260 C C . SER A 1 284 ? 6.233 -7.803 10.018 1.00 93.69 284 SER A C 1
ATOM 2262 O O . SER A 1 284 ? 5.526 -8.813 9.999 1.00 93.69 284 SER A O 1
ATOM 2264 N N . ASP A 1 285 ? 6.955 -7.389 8.978 1.00 92.50 285 ASP A N 1
ATOM 2265 C CA . ASP A 1 285 ? 7.175 -8.149 7.746 1.00 92.50 285 ASP A CA 1
ATOM 2266 C C . ASP A 1 285 ? 8.681 -8.282 7.493 1.00 92.50 285 ASP A C 1
ATOM 2268 O O . ASP A 1 285 ? 9.413 -7.291 7.423 1.00 92.50 285 ASP A O 1
ATOM 2272 N N . ASN A 1 286 ? 9.155 -9.519 7.396 1.00 91.00 286 ASN A N 1
ATOM 2273 C CA . ASN A 1 286 ? 10.567 -9.844 7.231 1.00 91.00 286 ASN A CA 1
ATOM 2274 C C . ASN A 1 286 ? 11.088 -9.558 5.813 1.00 91.00 286 ASN A C 1
ATOM 2276 O O . ASN A 1 286 ? 12.267 -9.239 5.656 1.00 91.00 286 ASN A O 1
ATOM 2280 N N . ASP A 1 287 ? 10.224 -9.661 4.798 1.00 87.00 287 ASP A N 1
ATOM 2281 C CA . ASP A 1 287 ? 10.569 -9.433 3.386 1.00 87.00 287 ASP A CA 1
ATOM 2282 C C . ASP A 1 287 ? 9.378 -8.798 2.645 1.00 87.00 287 ASP A C 1
ATOM 2284 O O . ASP A 1 287 ? 8.637 -9.481 1.926 1.00 87.00 287 ASP A O 1
ATOM 2288 N N . PRO A 1 288 ? 9.144 -7.488 2.842 1.00 85.75 288 PRO A N 1
ATOM 2289 C CA . PRO A 1 288 ? 8.044 -6.800 2.186 1.00 85.75 288 PRO A CA 1
ATOM 2290 C C . PRO A 1 288 ? 8.288 -6.720 0.676 1.00 85.75 288 PRO A C 1
ATOM 2292 O O . PRO A 1 288 ? 9.260 -6.109 0.227 1.00 85.75 288 PRO A O 1
ATOM 2295 N N . LEU A 1 289 ? 7.339 -7.237 -0.123 1.00 83.00 289 LEU A N 1
ATOM 2296 C CA . LEU A 1 289 ? 7.436 -7.287 -1.597 1.00 83.00 289 LEU A CA 1
ATOM 2297 C C . LEU A 1 289 ? 7.755 -5.932 -2.240 1.00 83.00 289 LEU A C 1
ATOM 2299 O O . LEU A 1 289 ? 8.310 -5.863 -3.333 1.00 83.00 289 LEU A O 1
ATOM 2303 N N . VAL A 1 290 ? 7.352 -4.847 -1.583 1.00 84.00 290 VAL A N 1
ATOM 2304 C CA . VAL A 1 290 ? 7.572 -3.481 -2.051 1.00 84.00 290 VAL A CA 1
ATOM 2305 C C . VAL A 1 290 ? 9.056 -3.102 -2.041 1.00 84.00 290 VAL A C 1
ATOM 2307 O O . VAL A 1 290 ? 9.479 -2.355 -2.919 1.00 84.00 290 VAL A O 1
ATOM 2310 N N . ASN A 1 291 ? 9.849 -3.645 -1.114 1.00 80.75 291 ASN A N 1
ATOM 2311 C CA . ASN A 1 291 ? 11.277 -3.351 -0.998 1.00 80.75 291 ASN A CA 1
ATOM 2312 C C . ASN A 1 291 ? 12.129 -4.290 -1.867 1.00 80.75 291 ASN A C 1
ATOM 2314 O O . ASN A 1 291 ? 13.177 -3.876 -2.355 1.00 80.75 291 ASN A O 1
ATOM 2318 N N . SER A 1 292 ? 11.673 -5.521 -2.128 1.00 75.19 292 SER A N 1
ATOM 2319 C CA . SER A 1 292 ? 12.454 -6.521 -2.875 1.00 75.19 292 SER A CA 1
ATOM 2320 C C . SER A 1 292 ? 12.673 -6.158 -4.354 1.00 75.19 292 SER A C 1
ATOM 2322 O O . SER A 1 292 ? 13.597 -6.673 -4.981 1.00 75.19 292 SER A O 1
ATOM 2324 N N . TYR A 1 293 ? 11.835 -5.292 -4.938 1.00 67.88 293 TYR A N 1
ATOM 2325 C CA . TYR A 1 293 ? 11.850 -5.007 -6.382 1.00 67.88 293 TYR A CA 1
ATOM 2326 C C . TYR A 1 293 ? 12.210 -3.569 -6.765 1.00 67.88 293 TYR A C 1
ATOM 2328 O O . TYR A 1 293 ? 12.092 -3.197 -7.935 1.00 67.88 293 TYR A O 1
ATOM 2336 N N . ILE A 1 294 ? 12.655 -2.762 -5.805 1.00 72.38 294 ILE A N 1
ATOM 2337 C CA . ILE A 1 294 ? 13.076 -1.383 -6.043 1.00 72.38 294 ILE A CA 1
ATOM 2338 C C . ILE A 1 294 ? 14.544 -1.214 -5.658 1.00 72.38 294 ILE A C 1
ATOM 2340 O O . ILE A 1 294 ? 14.974 -1.530 -4.555 1.00 72.38 294 ILE A O 1
ATOM 2344 N N . SER A 1 295 ? 15.341 -0.686 -6.576 1.00 64.12 295 SER A N 1
ATOM 2345 C CA . SER A 1 295 ? 16.684 -0.212 -6.261 1.00 64.12 295 SER A CA 1
ATOM 2346 C C . SER A 1 295 ? 16.582 1.257 -5.872 1.00 64.12 295 SER A C 1
ATOM 2348 O O . SER A 1 295 ? 16.526 2.129 -6.742 1.00 64.12 295 SER A O 1
ATOM 2350 N N . VAL A 1 296 ? 16.504 1.540 -4.573 1.00 61.53 296 VAL A N 1
ATOM 2351 C CA . VAL A 1 296 ? 16.523 2.922 -4.081 1.00 61.53 296 VAL A CA 1
ATOM 2352 C C . VAL A 1 296 ? 17.934 3.497 -4.295 1.00 61.53 296 VAL A C 1
ATOM 2354 O O . VAL A 1 296 ? 18.914 2.832 -3.944 1.00 61.53 296 VAL A O 1
ATOM 2357 N N . PRO A 1 297 ? 18.087 4.697 -4.891 1.00 61.94 297 PRO A N 1
ATOM 2358 C CA . PRO A 1 297 ? 19.390 5.343 -5.033 1.00 61.94 297 PRO A CA 1
ATOM 2359 C C . PRO A 1 297 ? 20.102 5.479 -3.680 1.00 61.94 297 PRO A C 1
ATOM 2361 O O . PRO A 1 297 ? 19.459 5.742 -2.665 1.00 61.94 297 PRO A O 1
ATOM 2364 N N . LYS A 1 298 ? 21.437 5.344 -3.663 1.00 60.91 298 LYS A N 1
ATOM 2365 C CA . LYS A 1 298 ? 22.251 5.327 -2.427 1.00 60.91 298 LYS A CA 1
ATOM 2366 C C . LYS A 1 298 ? 22.032 6.548 -1.519 1.00 60.91 298 LYS A C 1
ATOM 2368 O O . LYS A 1 298 ? 22.138 6.425 -0.306 1.00 60.91 298 LYS A O 1
ATOM 2373 N N . GLU A 1 299 ? 21.679 7.696 -2.094 1.00 61.47 299 GLU A N 1
ATOM 2374 C CA . GLU A 1 299 ? 21.399 8.954 -1.383 1.00 61.47 299 GLU A CA 1
ATOM 2375 C C . GLU A 1 299 ? 20.099 8.921 -0.560 1.00 61.47 299 GLU A C 1
ATOM 2377 O O . GLU A 1 299 ? 19.935 9.704 0.369 1.00 61.47 299 GLU A O 1
ATOM 2382 N N . MET A 1 300 ? 19.183 7.995 -0.862 1.00 63.97 300 MET A N 1
ATOM 2383 C CA . MET A 1 300 ? 17.895 7.828 -0.177 1.00 63.97 300 MET A CA 1
ATOM 2384 C C . MET A 1 300 ? 17.762 6.436 0.449 1.00 63.97 300 MET A C 1
ATOM 2386 O O . MET A 1 300 ? 16.658 5.927 0.606 1.00 63.97 300 MET A O 1
ATOM 2390 N N . SER A 1 301 ? 18.878 5.810 0.834 1.00 61.81 301 SER A N 1
ATOM 2391 C CA . SER A 1 301 ? 18.901 4.446 1.388 1.00 61.81 301 SER A CA 1
ATOM 2392 C C . SER A 1 301 ? 18.082 4.260 2.679 1.00 61.81 301 SER A C 1
ATOM 2394 O O . SER A 1 301 ? 17.842 3.122 3.071 1.00 61.81 301 SER A O 1
ATOM 2396 N N . GLN A 1 302 ? 17.681 5.344 3.351 1.00 64.44 302 GLN A N 1
ATOM 2397 C CA . GLN A 1 302 ? 16.822 5.310 4.543 1.00 64.44 302 GLN A CA 1
ATOM 2398 C C . GLN A 1 302 ? 15.322 5.374 4.222 1.00 64.44 302 GLN A C 1
ATOM 2400 O O . GLN A 1 302 ? 14.508 5.265 5.133 1.00 64.44 302 GLN A O 1
ATOM 2405 N N . LEU A 1 303 ? 14.942 5.572 2.957 1.00 69.75 303 LEU A N 1
ATOM 2406 C CA . LEU A 1 303 ? 13.542 5.681 2.569 1.00 69.75 303 LEU A CA 1
ATOM 2407 C C . LEU A 1 303 ? 12.857 4.318 2.642 1.00 69.75 303 LEU A C 1
ATOM 2409 O O . LEU A 1 303 ? 13.292 3.363 1.990 1.00 69.75 303 LEU A O 1
ATOM 2413 N N . ASN A 1 304 ? 11.748 4.243 3.376 1.00 78.81 304 ASN A N 1
ATOM 2414 C CA . ASN A 1 304 ? 10.962 3.022 3.443 1.00 78.81 304 ASN A CA 1
ATOM 2415 C C . ASN A 1 304 ? 9.774 3.074 2.474 1.00 78.81 304 ASN A C 1
ATOM 2417 O O . ASN A 1 304 ? 8.726 3.658 2.760 1.00 78.81 304 ASN A O 1
ATOM 2421 N N . CYS A 1 305 ? 9.888 2.404 1.325 1.00 86.12 305 CYS A N 1
ATOM 2422 C CA . CYS A 1 305 ? 8.775 2.311 0.376 1.00 86.12 305 CYS A CA 1
ATOM 2423 C C . CYS A 1 305 ? 7.582 1.518 0.917 1.00 86.12 305 CYS A C 1
ATOM 2425 O O . CYS A 1 305 ? 6.471 1.658 0.395 1.00 86.12 305 CYS A O 1
ATOM 2427 N N . ALA A 1 306 ? 7.761 0.759 2.002 1.00 90.50 306 ALA A N 1
ATOM 2428 C CA . ALA A 1 306 ? 6.654 0.152 2.722 1.00 90.50 306 ALA A CA 1
ATOM 2429 C C . ALA A 1 306 ? 5.691 1.190 3.330 1.00 90.50 306 ALA A C 1
ATOM 2431 O O . ALA A 1 306 ? 4.592 0.814 3.730 1.00 90.50 306 ALA A O 1
ATOM 2432 N N . ALA A 1 307 ? 6.008 2.493 3.305 1.00 92.75 307 ALA A N 1
ATOM 2433 C CA . ALA A 1 307 ? 5.033 3.561 3.542 1.00 92.75 307 ALA A CA 1
ATOM 2434 C C . ALA A 1 307 ? 3.772 3.423 2.660 1.00 92.75 307 ALA A C 1
ATOM 2436 O O . ALA A 1 307 ? 2.669 3.759 3.093 1.00 92.75 307 ALA A O 1
ATOM 2437 N N . PHE A 1 308 ? 3.899 2.857 1.453 1.00 93.81 308 PHE A N 1
ATOM 2438 C CA . PHE A 1 308 ? 2.752 2.493 0.617 1.00 93.81 308 PHE A CA 1
ATOM 2439 C C . PHE A 1 308 ? 1.857 1.428 1.277 1.00 93.81 308 PHE A C 1
ATOM 2441 O O . PHE A 1 308 ? 0.636 1.558 1.276 1.00 93.81 308 PHE A O 1
ATOM 2448 N N . ILE A 1 309 ? 2.450 0.394 1.881 1.00 94.62 309 ILE A N 1
ATOM 2449 C CA . ILE A 1 309 ? 1.713 -0.653 2.606 1.00 94.62 309 ILE A CA 1
ATOM 2450 C C . ILE A 1 309 ? 1.093 -0.074 3.882 1.00 94.62 309 ILE A C 1
ATOM 2452 O O . ILE A 1 309 ? -0.069 -0.355 4.169 1.00 94.62 309 ILE A O 1
ATOM 2456 N N . ALA A 1 310 ? 1.821 0.788 4.600 1.00 95.75 310 ALA A N 1
ATOM 2457 C CA . ALA A 1 310 ? 1.295 1.501 5.763 1.00 95.75 310 ALA A CA 1
ATOM 2458 C C . ALA A 1 310 ? 0.011 2.272 5.419 1.00 95.75 310 ALA A C 1
ATOM 2460 O O . ALA A 1 310 ? -0.974 2.152 6.139 1.00 95.75 310 ALA A O 1
ATOM 2461 N N . GLY A 1 311 ? -0.021 2.963 4.274 1.00 96.50 311 GLY A N 1
ATOM 2462 C CA . GLY A 1 311 ? -1.224 3.651 3.799 1.00 96.50 311 GLY A CA 1
ATOM 2463 C C . GLY A 1 311 ? -2.402 2.712 3.515 1.00 96.50 311 GLY A C 1
ATOM 2464 O O . GLY A 1 311 ? -3.544 3.054 3.807 1.00 96.50 311 GLY A O 1
ATOM 2465 N N . ILE A 1 312 ? -2.146 1.506 2.990 1.00 96.81 312 ILE A N 1
ATOM 2466 C CA . ILE A 1 312 ? -3.196 0.488 2.802 1.00 96.81 312 ILE A CA 1
ATOM 2467 C C . ILE A 1 312 ? -3.780 0.064 4.156 1.00 96.81 312 ILE A C 1
ATOM 2469 O O . ILE A 1 312 ? -4.999 -0.032 4.287 1.00 96.81 312 ILE A O 1
ATOM 2473 N N . ILE A 1 313 ? -2.921 -0.186 5.149 1.00 96.81 313 ILE A N 1
ATOM 2474 C CA . ILE A 1 313 ? -3.338 -0.575 6.504 1.00 96.81 313 ILE A CA 1
ATOM 2475 C C . ILE A 1 313 ? -4.145 0.557 7.158 1.00 96.81 313 ILE A C 1
ATOM 2477 O O . ILE A 1 313 ? -5.215 0.293 7.700 1.00 96.81 313 ILE A O 1
ATOM 2481 N N . GLU A 1 314 ? -3.676 1.804 7.045 1.00 97.25 314 GLU A N 1
ATOM 2482 C CA . GLU A 1 314 ? -4.352 3.013 7.545 1.00 97.25 314 GLU A CA 1
ATOM 2483 C C . GLU A 1 314 ? -5.772 3.136 6.966 1.00 97.25 314 GLU A C 1
ATOM 2485 O O . GLU A 1 314 ? -6.741 3.227 7.713 1.00 97.25 314 GLU A O 1
ATOM 2490 N N . ALA A 1 315 ? -5.933 2.987 5.646 1.00 97.25 315 ALA A N 1
ATOM 2491 C CA . ALA A 1 315 ? -7.251 3.018 5.005 1.00 97.25 315 ALA A CA 1
ATOM 2492 C C . ALA A 1 315 ? -8.195 1.892 5.457 1.00 97.25 315 ALA A C 1
ATOM 2494 O O . ALA A 1 315 ? -9.410 2.087 5.531 1.00 97.25 315 ALA A O 1
ATOM 2495 N N . VAL A 1 316 ? -7.658 0.700 5.726 1.00 95.75 316 VAL A N 1
ATOM 2496 C CA . VAL A 1 316 ? -8.457 -0.443 6.191 1.00 95.75 316 VAL A CA 1
ATOM 2497 C C . VAL A 1 316 ? -8.932 -0.224 7.627 1.00 95.75 316 VAL A C 1
ATOM 2499 O O . VAL A 1 316 ? -10.092 -0.504 7.936 1.00 95.75 316 VAL A O 1
ATOM 2502 N N . LEU A 1 317 ? -8.060 0.299 8.488 1.00 95.94 317 LEU A N 1
ATOM 2503 C CA . LEU A 1 317 ? -8.390 0.659 9.866 1.00 95.94 317 LEU A CA 1
ATOM 2504 C C . LEU A 1 317 ? -9.474 1.744 9.916 1.00 95.94 317 LEU A C 1
ATOM 2506 O O . LEU A 1 317 ? -10.490 1.561 10.598 1.00 95.94 317 LEU A O 1
ATOM 2510 N N . ASP A 1 318 ? -9.331 2.792 9.104 1.00 95.50 318 ASP A N 1
ATOM 2511 C CA . ASP A 1 318 ? -10.339 3.845 8.951 1.00 95.50 318 ASP A CA 1
ATOM 2512 C C . ASP A 1 318 ? -11.690 3.283 8.487 1.00 95.50 318 ASP A C 1
ATOM 2514 O O . ASP A 1 318 ? -12.731 3.576 9.080 1.00 95.50 318 ASP A O 1
ATOM 2518 N N . GLY A 1 319 ? -11.691 2.413 7.470 1.00 93.12 319 GLY A N 1
ATOM 2519 C CA . GLY A 1 319 ? -12.917 1.807 6.941 1.00 93.12 319 GLY A CA 1
ATOM 2520 C C . GLY A 1 319 ? -13.649 0.895 7.935 1.00 93.12 319 GLY A C 1
ATOM 2521 O O . GLY A 1 319 ? -14.869 0.744 7.856 1.00 93.12 319 GLY A O 1
ATOM 2522 N N . HIS A 1 320 ? -12.938 0.332 8.916 1.00 92.69 320 HIS A N 1
ATOM 2523 C CA . HIS A 1 320 ? -13.530 -0.407 10.035 1.00 92.69 320 HIS A CA 1
ATOM 2524 C C . HIS A 1 320 ? -13.892 0.476 11.245 1.00 92.69 320 HIS A C 1
ATOM 2526 O O . HIS A 1 320 ? -14.365 -0.045 12.260 1.00 92.69 320 HIS A O 1
ATOM 2532 N N . CYS A 1 321 ? -13.743 1.799 11.133 1.00 93.50 321 CYS A N 1
ATOM 2533 C CA . CYS A 1 321 ? -13.959 2.782 12.199 1.00 93.50 321 CYS A CA 1
ATOM 2534 C C . CYS A 1 321 ? -12.984 2.626 13.383 1.00 93.50 321 CYS A C 1
ATOM 2536 O O . CYS A 1 321 ? -13.389 2.755 14.547 1.00 93.50 321 CYS A O 1
ATOM 2538 N N . PHE A 1 322 ? -11.719 2.316 13.099 1.00 95.56 322 PHE A N 1
ATOM 2539 C CA . PHE A 1 322 ? -10.605 2.338 14.049 1.00 95.56 322 PHE A CA 1
ATOM 2540 C C . PHE A 1 322 ? -9.560 3.356 13.570 1.00 95.56 322 PHE A C 1
ATOM 2542 O O . PHE A 1 322 ? -8.524 2.933 13.065 1.00 95.56 322 PHE A O 1
ATOM 2549 N N . PRO A 1 323 ? -9.822 4.672 13.683 1.00 95.62 323 PRO A N 1
ATOM 2550 C CA . PRO A 1 323 ? -8.868 5.684 13.241 1.00 95.62 323 PRO A CA 1
ATOM 2551 C C . PRO A 1 323 ? -7.509 5.481 13.920 1.00 95.62 323 PRO A C 1
ATOM 2553 O O . PRO A 1 323 ? -7.412 5.292 15.140 1.00 95.62 323 PRO A O 1
ATOM 2556 N N . ALA A 1 324 ? -6.460 5.448 13.102 1.00 96.31 324 ALA A N 1
ATOM 2557 C CA . ALA A 1 324 ? -5.101 5.190 13.548 1.00 96.31 324 ALA A CA 1
ATOM 2558 C C . ALA A 1 324 ? -4.088 5.811 12.592 1.00 96.31 324 ALA A C 1
ATOM 2560 O O . ALA A 1 324 ? -4.284 5.828 11.379 1.00 96.31 324 ALA A O 1
ATOM 2561 N N . LYS A 1 325 ? -2.947 6.237 13.131 1.00 96.06 325 LYS A N 1
ATOM 2562 C CA . LYS A 1 325 ? -1.792 6.627 12.329 1.00 96.06 325 LYS A CA 1
ATOM 2563 C C . LYS A 1 325 ? -0.883 5.423 12.123 1.00 96.06 325 LYS A C 1
ATOM 2565 O O . LYS A 1 325 ? -0.448 4.811 13.096 1.00 96.06 325 LYS A O 1
ATOM 2570 N N . VAL A 1 326 ? -0.569 5.108 10.865 1.00 96.38 326 VAL A N 1
ATOM 2571 C CA . VAL A 1 326 ? 0.333 3.999 10.523 1.00 96.38 326 VAL A CA 1
ATOM 2572 C C . VAL A 1 326 ? 1.616 4.527 9.891 1.00 96.38 326 VAL A C 1
ATOM 2574 O O . VAL A 1 326 ? 1.583 5.248 8.890 1.00 96.38 326 VAL A O 1
ATOM 2577 N N . THR A 1 327 ? 2.761 4.149 10.454 1.00 93.75 327 THR A N 1
ATOM 2578 C CA . THR A 1 327 ? 4.096 4.481 9.934 1.00 93.75 327 THR A CA 1
ATOM 2579 C C . THR A 1 327 ? 4.904 3.213 9.690 1.00 93.75 327 THR A C 1
ATOM 2581 O O . THR A 1 327 ? 4.688 2.189 10.334 1.00 93.75 327 THR A O 1
ATOM 2584 N N . ALA A 1 328 ? 5.822 3.252 8.724 1.00 93.31 328 ALA A N 1
ATOM 2585 C CA . ALA A 1 328 ? 6.676 2.118 8.387 1.00 93.31 328 ALA A CA 1
ATOM 2586 C C . ALA A 1 328 ? 8.127 2.423 8.769 1.00 93.31 328 ALA A C 1
ATOM 2588 O O . ALA A 1 328 ? 8.693 3.416 8.320 1.00 93.31 328 ALA A O 1
ATOM 2589 N N . HIS A 1 329 ? 8.747 1.541 9.547 1.00 89.75 329 HIS A N 1
ATOM 2590 C CA . HIS A 1 329 ? 10.120 1.679 10.025 1.00 89.75 329 HIS A CA 1
ATOM 2591 C C . HIS A 1 329 ? 10.946 0.460 9.621 1.00 89.75 329 HIS A C 1
ATOM 2593 O O . HIS A 1 329 ? 10.514 -0.679 9.787 1.00 89.75 329 HIS A O 1
ATOM 2599 N N . THR A 1 330 ? 12.141 0.685 9.084 1.00 89.00 330 THR A N 1
ATOM 2600 C CA . THR A 1 330 ? 13.079 -0.401 8.782 1.00 89.00 330 THR A CA 1
ATOM 2601 C C . THR A 1 330 ? 13.723 -0.865 10.087 1.00 89.00 330 THR A C 1
ATOM 2603 O O . THR A 1 330 ? 14.359 -0.070 10.775 1.00 89.00 330 THR A O 1
ATOM 2606 N N . ALA A 1 331 ? 13.553 -2.139 10.434 1.00 87.94 331 ALA A N 1
ATOM 2607 C CA . ALA A 1 331 ? 14.069 -2.736 11.664 1.00 87.94 331 ALA A CA 1
ATOM 2608 C C . ALA A 1 331 ? 14.874 -3.997 11.312 1.00 87.94 331 ALA A C 1
ATOM 2610 O O . ALA A 1 331 ? 14.357 -5.112 11.440 1.00 87.94 331 ALA A O 1
ATOM 2611 N N . PRO A 1 332 ? 16.114 -3.837 10.815 1.00 85.50 332 PRO A N 1
ATOM 2612 C CA . PRO A 1 332 ? 16.921 -4.957 10.354 1.00 85.50 332 PRO A CA 1
ATOM 2613 C C . PRO A 1 332 ? 17.207 -5.929 11.505 1.00 85.50 332 PRO A C 1
ATOM 2615 O O . PRO A 1 332 ? 17.490 -5.526 12.632 1.00 85.50 332 PRO A O 1
ATOM 2618 N N . SER A 1 333 ? 17.141 -7.222 11.209 1.00 86.06 333 SER A N 1
ATOM 2619 C CA . SER A 1 333 ? 17.512 -8.313 12.116 1.00 86.06 333 SER A CA 1
ATOM 2620 C C . SER A 1 333 ? 18.631 -9.144 11.482 1.00 86.06 333 SER A C 1
ATOM 2622 O O . SER A 1 333 ? 18.757 -9.141 10.259 1.00 86.06 333 SER A O 1
ATOM 2624 N N . GLU A 1 334 ? 19.419 -9.882 12.276 1.00 85.38 334 GLU A N 1
ATOM 2625 C CA . GLU A 1 334 ? 20.527 -10.723 11.776 1.00 85.38 334 GLU A CA 1
ATOM 2626 C C . GLU A 1 334 ? 20.093 -11.667 10.648 1.00 85.38 334 GLU A C 1
ATOM 2628 O O . GLU A 1 334 ? 20.823 -11.871 9.682 1.00 85.38 334 GLU A O 1
ATOM 2633 N N . MET A 1 335 ? 18.878 -12.209 10.749 1.00 87.75 335 MET A N 1
ATOM 2634 C CA . MET A 1 335 ? 18.318 -13.121 9.753 1.00 87.75 335 MET A CA 1
ATOM 2635 C C . MET A 1 335 ? 17.611 -12.393 8.597 1.00 87.75 335 MET A C 1
ATOM 2637 O O . MET A 1 335 ? 17.450 -12.964 7.521 1.00 87.75 335 MET A O 1
ATOM 2641 N N . TRP A 1 336 ? 17.198 -11.136 8.800 1.00 85.31 336 TRP A N 1
ATOM 2642 C CA . TRP A 1 336 ? 16.334 -10.385 7.884 1.00 85.31 336 TRP A CA 1
ATOM 2643 C C . TRP A 1 336 ? 16.761 -8.909 7.804 1.00 85.31 336 TRP A C 1
ATOM 2645 O O . TRP A 1 336 ? 16.228 -8.068 8.535 1.00 85.31 336 TRP A O 1
ATOM 2655 N N . PRO A 1 337 ? 17.703 -8.554 6.909 1.00 83.56 337 PRO A N 1
ATOM 2656 C CA . PRO A 1 337 ? 18.178 -7.174 6.772 1.00 83.56 337 PRO A CA 1
ATOM 2657 C C . PRO A 1 337 ? 17.112 -6.229 6.193 1.00 83.56 337 PRO A C 1
ATOM 2659 O O . PRO A 1 337 ? 17.155 -5.030 6.444 1.00 83.56 337 PRO A O 1
ATOM 2662 N N . GLY A 1 338 ? 16.145 -6.762 5.437 1.00 81.44 338 GLY A N 1
ATOM 2663 C CA . GLY A 1 338 ? 15.029 -6.012 4.848 1.00 81.44 338 GLY A CA 1
ATOM 2664 C C . GLY A 1 338 ? 13.780 -5.917 5.730 1.00 81.44 338 GLY A C 1
ATOM 2665 O O . GLY A 1 338 ? 12.750 -5.424 5.262 1.00 81.44 338 GLY A O 1
ATOM 2666 N N . ARG A 1 339 ? 13.848 -6.389 6.984 1.00 89.88 339 ARG A N 1
ATOM 2667 C CA . ARG A 1 339 ? 12.693 -6.423 7.884 1.00 89.88 339 ARG A CA 1
ATOM 2668 C C . ARG A 1 339 ? 12.133 -5.019 8.103 1.00 89.88 339 ARG A C 1
ATOM 2670 O O . ARG A 1 339 ? 12.851 -4.071 8.425 1.00 89.88 339 ARG A O 1
ATOM 2677 N N . THR A 1 340 ? 10.821 -4.910 7.961 1.00 91.50 340 THR A N 1
ATOM 2678 C CA . THR A 1 340 ? 10.056 -3.684 8.159 1.00 91.50 340 THR A CA 1
ATOM 2679 C C . THR A 1 340 ? 8.998 -3.891 9.228 1.00 91.50 340 THR A C 1
ATOM 2681 O O . THR A 1 340 ? 8.352 -4.935 9.291 1.00 91.50 340 THR A O 1
ATOM 2684 N N . VAL A 1 341 ? 8.806 -2.878 10.063 1.00 94.00 341 VAL A N 1
ATOM 2685 C CA . VAL A 1 341 ? 7.780 -2.852 11.096 1.00 94.00 341 VAL A CA 1
ATOM 2686 C C . VAL A 1 341 ? 6.818 -1.706 10.832 1.00 94.00 341 VAL A C 1
ATOM 2688 O O . VAL A 1 341 ? 7.225 -0.561 10.644 1.00 94.00 341 VAL A O 1
ATOM 2691 N N . PHE A 1 342 ? 5.533 -2.026 10.828 1.00 95.50 342 PHE A N 1
ATOM 2692 C CA . PHE A 1 342 ? 4.433 -1.082 10.753 1.00 95.50 342 PHE A CA 1
ATOM 2693 C C . PHE A 1 342 ? 3.997 -0.743 12.171 1.00 95.50 342 PHE A C 1
ATOM 2695 O O . PHE A 1 342 ? 3.449 -1.601 12.866 1.00 95.50 342 PHE A O 1
ATOM 2702 N N . LEU A 1 343 ? 4.261 0.488 12.595 1.00 95.69 343 LEU A N 1
ATOM 2703 C CA . LEU A 1 343 ? 3.779 1.020 13.860 1.00 95.69 343 LEU A CA 1
ATOM 2704 C C . LEU A 1 343 ? 2.376 1.583 13.638 1.00 95.69 343 LEU A C 1
ATOM 2706 O O . LEU A 1 343 ? 2.173 2.435 12.775 1.00 95.69 343 LEU A O 1
ATOM 2710 N N . ILE A 1 344 ? 1.414 1.080 14.400 1.00 97.12 344 ILE A N 1
ATOM 2711 C CA . ILE A 1 344 ? 0.006 1.466 14.368 1.00 97.12 344 ILE A CA 1
ATOM 2712 C C . ILE A 1 344 ? -0.288 2.161 15.690 1.00 97.12 344 ILE A C 1
ATOM 2714 O O . ILE A 1 344 ? -0.320 1.510 16.734 1.00 97.12 344 ILE A O 1
ATOM 2718 N N . LYS A 1 345 ? -0.506 3.472 15.636 1.00 96.50 345 LYS A N 1
ATOM 2719 C CA . LYS A 1 345 ? -0.896 4.288 16.784 1.00 96.50 345 LYS A CA 1
ATOM 2720 C C . LYS A 1 345 ? -2.377 4.624 16.679 1.00 96.50 345 LYS A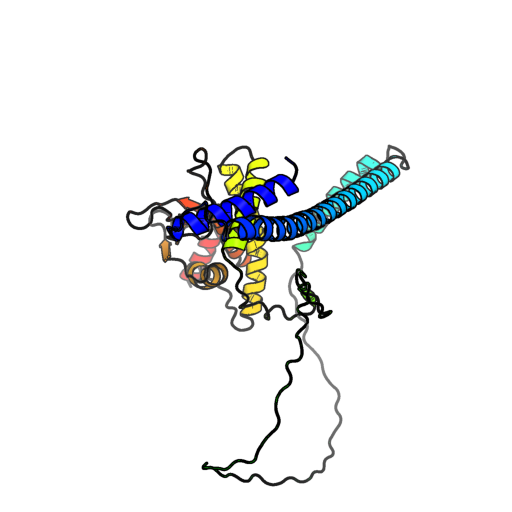 C 1
ATOM 2722 O O . LYS A 1 345 ? -2.772 5.381 15.792 1.00 96.50 345 LYS A O 1
ATOM 2727 N N . PHE A 1 346 ? -3.197 4.044 17.544 1.00 96.94 346 PHE A N 1
ATOM 2728 C CA . PHE A 1 346 ? -4.635 4.309 17.565 1.00 96.94 346 PHE A CA 1
ATOM 2729 C C . PHE A 1 346 ? -4.952 5.676 18.169 1.00 96.94 346 PHE A C 1
ATOM 2731 O O . PHE A 1 346 ? -4.246 6.155 19.057 1.00 96.94 346 PHE A O 1
ATOM 2738 N N . GLU A 1 347 ? -6.043 6.294 17.718 1.00 96.00 347 GLU A N 1
ATOM 2739 C CA . GLU A 1 347 ? -6.550 7.498 18.374 1.00 96.00 347 GLU A CA 1
ATOM 2740 C C . GLU A 1 347 ? -7.134 7.187 19.767 1.00 96.00 347 GLU A C 1
ATOM 2742 O O . GLU A 1 347 ? -7.680 6.095 19.977 1.00 96.00 347 GLU A O 1
ATOM 2747 N N . PRO A 1 348 ? -7.079 8.139 20.723 1.00 94.38 348 PRO A N 1
ATOM 2748 C CA . PRO A 1 348 ? -7.563 7.935 22.092 1.00 94.38 348 PRO A CA 1
ATOM 2749 C C . PRO A 1 348 ? -9.005 7.414 22.176 1.00 94.38 348 PRO A C 1
ATOM 2751 O O . PRO A 1 348 ? -9.292 6.520 22.973 1.00 94.38 348 PRO A O 1
ATOM 2754 N N . GLU A 1 349 ? -9.890 7.891 21.295 1.00 93.69 349 GLU A N 1
ATOM 2755 C CA . GLU A 1 349 ? -11.303 7.486 21.230 1.00 93.69 349 GLU A CA 1
ATOM 2756 C C . GLU A 1 349 ? -11.476 5.972 21.004 1.00 93.69 349 GLU A C 1
ATOM 2758 O O . GLU A 1 349 ? -12.402 5.336 21.521 1.00 93.69 349 GLU A O 1
ATOM 2763 N N . VAL A 1 350 ? -10.561 5.356 20.249 1.00 94.50 350 VAL A N 1
ATOM 2764 C CA . VAL A 1 350 ? -10.583 3.914 19.973 1.00 94.50 350 VAL A CA 1
ATOM 2765 C C . VAL A 1 350 ? -10.280 3.123 21.241 1.00 94.50 350 VAL A C 1
ATOM 2767 O O . VAL A 1 350 ? -10.938 2.112 21.505 1.00 94.50 350 VAL A O 1
ATOM 2770 N N . LEU A 1 351 ? -9.318 3.593 22.040 1.00 92.69 351 LEU A N 1
ATOM 2771 C CA . LEU A 1 351 ? -8.953 2.967 23.308 1.00 92.69 351 LEU A CA 1
ATOM 2772 C C . LEU A 1 351 ? -10.064 3.119 24.343 1.00 92.69 351 LEU A C 1
ATOM 2774 O O . LEU A 1 351 ? -10.367 2.161 25.052 1.00 92.69 351 LEU A O 1
ATOM 2778 N N . GLU A 1 352 ? -10.685 4.294 24.429 1.00 92.88 352 GLU A N 1
ATOM 2779 C CA . GLU A 1 352 ? -11.831 4.529 25.313 1.00 92.88 352 GLU A CA 1
ATOM 2780 C C . GLU A 1 352 ? -12.976 3.563 24.995 1.00 92.88 352 GLU A C 1
ATOM 2782 O O . GLU A 1 352 ? -13.494 2.878 25.883 1.00 92.88 352 GLU A O 1
ATOM 2787 N N . ARG A 1 353 ? -13.302 3.413 23.706 1.00 93.06 353 ARG A N 1
ATOM 2788 C CA . ARG A 1 353 ? -14.315 2.462 23.237 1.00 93.06 353 ARG A CA 1
ATOM 2789 C C . ARG A 1 353 ? -13.954 1.009 23.544 1.00 93.06 353 ARG A C 1
ATOM 2791 O O . ARG A 1 353 ? -14.845 0.208 23.827 1.00 93.06 353 ARG A O 1
ATOM 2798 N N . GLU A 1 354 ? -12.678 0.642 23.463 1.0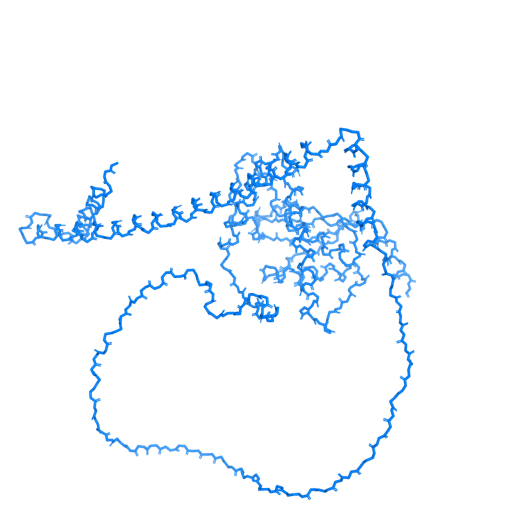0 91.44 354 GLU A N 1
ATOM 2799 C CA . GLU A 1 354 ? -12.225 -0.704 23.826 1.00 91.44 354 GLU A CA 1
ATOM 2800 C C . GLU A 1 354 ? -12.359 -0.940 25.337 1.00 91.44 354 GLU A C 1
ATOM 2802 O O . GLU A 1 354 ? -12.919 -1.961 25.738 1.00 91.44 354 GLU A O 1
ATOM 2807 N N . LYS A 1 355 ? -11.953 0.027 26.172 1.00 91.25 355 LYS A N 1
ATOM 2808 C CA . LYS A 1 355 ? -12.060 -0.047 27.641 1.00 91.25 355 LYS A CA 1
ATOM 2809 C C . LYS A 1 355 ? -13.501 -0.272 28.104 1.00 91.25 355 LYS A C 1
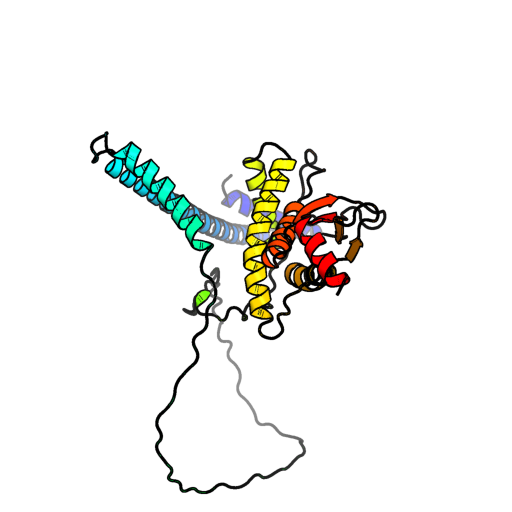ATOM 2811 O O . LYS A 1 355 ? -13.737 -1.191 28.885 1.00 91.25 355 LYS A O 1
ATOM 2816 N N . LEU A 1 356 ? -14.464 0.478 27.558 1.00 89.75 356 LEU A N 1
ATOM 2817 C CA . LEU A 1 356 ? -15.893 0.333 27.890 1.00 89.75 356 LEU A CA 1
ATOM 2818 C C . LEU A 1 356 ? -16.438 -1.078 27.616 1.00 89.75 356 LEU A C 1
ATOM 2820 O O . LEU A 1 356 ? -17.342 -1.558 28.300 1.00 89.75 356 LEU A O 1
ATOM 2824 N N . ARG A 1 357 ? -15.887 -1.762 26.611 1.00 81.81 357 ARG A N 1
ATOM 2825 C CA . ARG A 1 357 ? -16.290 -3.126 26.252 1.00 81.81 357 ARG A CA 1
ATOM 2826 C C . ARG A 1 357 ? -15.549 -4.207 27.028 1.00 81.81 357 ARG A C 1
ATOM 2828 O O . ARG A 1 357 ? -15.925 -5.368 26.916 1.00 81.81 357 ARG A O 1
ATOM 2835 N N . VAL A 1 358 ? -14.442 -3.884 27.691 1.00 76.50 358 VAL A N 1
ATOM 2836 C CA . VAL A 1 358 ? -13.725 -4.819 28.575 1.00 76.50 358 VAL A CA 1
ATOM 2837 C C . VAL A 1 358 ? -14.318 -4.783 29.985 1.00 76.50 358 VAL A C 1
ATOM 2839 O O . VAL A 1 358 ? -14.288 -5.791 30.678 1.00 76.50 358 VAL A O 1
ATOM 2842 N N . SER A 1 359 ? -14.892 -3.648 30.398 1.00 61.97 359 SER A N 1
ATOM 2843 C CA . SER A 1 359 ? -15.590 -3.504 31.682 1.00 61.97 359 SER A CA 1
ATOM 2844 C C . SER A 1 359 ? -17.010 -4.090 31.714 1.00 61.97 359 SER A C 1
ATOM 2846 O O . SER A 1 359 ? -17.635 -4.064 32.770 1.00 61.97 359 SER A O 1
ATOM 2848 N N . SER A 1 360 ? -17.527 -4.560 30.573 1.00 50.59 360 SER A N 1
ATOM 2849 C CA . SER A 1 360 ? -18.824 -5.246 30.433 1.00 50.59 360 SER A CA 1
ATOM 2850 C C . SER A 1 360 ? -18.591 -6.736 30.244 1.00 50.59 360 SER A C 1
ATOM 2852 O O . SER A 1 360 ? -19.353 -7.528 30.835 1.00 50.59 360 SER A O 1
#

Radius of gyration: 33.36 Å; chains: 1; bounding box: 96×97×81 Å

Organism: Drechslerella dactyloides (NCBI:txid74499)

Secondary structure (DSSP, 8-state):
--HHHHHHHHHHHHHHHHH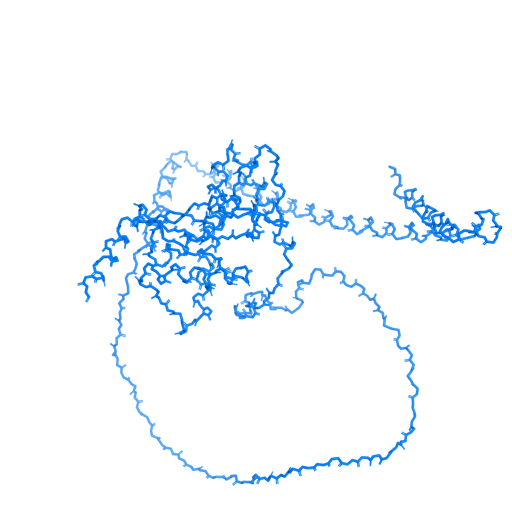HHTT--TT-TTTTTHHHHHHHHHHHHHHHHHHHHHHHHHHHHHHHHHHHHHHHHHHHHHHHHHHSS-TTSHHHHHHHHHHHHHHHHHHTT-------------------------------------------------------------SSS--GGGS-GGGGTT----HHHHHHHHHHHHHHHHTT-SSHHHHHHHHHHHHHHHHHHHHHHHHHHHGGG-----SHHHHHHIIIIIIHHHHHSS--SEEEE-SS-TTEEEEEESS-HHHHT----GGGTT--TTHHHHHHHHHHHHHTT--EEEEEEE--BTTBTT-EEEEEEE-HHHHHHHHHHH--

InterPro domains:
  IPR007194 Transport protein particle (TRAPP) component [PF04051] (194-347)
  IPR016696 TRAPP I complex, subunit 5 [PTHR20902] (155-355)
  IPR016696 TRAPP I complex, subunit 5 [cd14943] (189-347)
  IPR024096 NO signalling/Golgi transport ligand-binding domain superfamily [SSF111126] (187-356)

Foldseek 3Di:
DPLLVVLLVVLQVVLVVVCVVVVHDPDDPVSVVVSVVSSVVSSVVSVVVVVVVVVVVVVVVVVVVVVVVVVVVVVVVVVVVVVPDDPPVVVVVVVVVVVVVVVVVVVVPDDDDDDDDDDDDDDDDDDDDDDDDDDDDDDDDDDDDDDDDDDDDDDDDDDPPPPPPDPDPPPPPQDPVNDDPCPCQVVDDDLVVVLVVLQVVLVVLVVVDDDLVSSLVVLLVLLQVVLLVVLVSLQVVCPPVRDQDDAPVRLQCCCQAPVCCSPPVDGFDDKAADPVDNQKIKTKHLDPSSVVRYDDPPVNVQRDSCSSVQSSSQNNCVVSVFHWRWDKGQDADPVGNRMIMIMTGTDPVSVVSNVVVVVD

pLDDT: mean 74.9, std 20.8, range [27.78, 97.25]